Protein AF-A0A938VYQ1-F1 (afdb_monomer_lite)

Sequence (228 aa):
MRRFPLLLVWVMTLGMILAACRPVSTSKNQTCDTLLATPLQAHVGQTTTLEEFIDAVEKTYGIPHATISTNSRDSGGWFASWDQDGLKYGVLSRNGRTVDQIGIEYELNGVTVGQFLDCTHSPPEWYWAAYGSNPPITGIRYAFDLYFPAEGLVATGTGSDHRQQTPPPLTNKSVISRVFIGVRDSLPALYQQRWGNALEDVRTSLRPVPWSGSLEAVRFVEDREMGW

Structure (mmCIF, N/CA/C/O backbone):
data_AF-A0A938VYQ1-F1
#
_entry.id   AF-A0A938VYQ1-F1
#
loop_
_atom_site.group_PDB
_atom_site.id
_atom_site.type_symbol
_atom_site.label_atom_id
_atom_site.label_alt_id
_atom_site.label_comp_id
_atom_site.label_asym_id
_atom_site.label_entity_id
_atom_site.label_seq_id
_atom_site.pdbx_PDB_ins_code
_atom_site.Cartn_x
_atom_site.Cartn_y
_atom_site.Cartn_z
_atom_site.occupancy
_atom_site.B_iso_or_equiv
_atom_site.auth_seq_id
_atom_site.auth_comp_id
_atom_site.auth_asym_id
_atom_site.auth_atom_id
_atom_site.pdbx_PDB_model_num
ATOM 1 N N . MET A 1 1 ? -45.815 39.195 -37.724 1.00 49.97 1 MET A N 1
ATOM 2 C CA . MET A 1 1 ? -44.605 38.418 -38.089 1.00 49.97 1 MET A CA 1
ATOM 3 C C . MET A 1 1 ? -43.454 38.802 -37.160 1.00 49.97 1 MET A C 1
ATOM 5 O O . MET A 1 1 ? -43.370 39.969 -36.814 1.00 49.97 1 MET A O 1
ATOM 9 N N . ARG A 1 2 ? -42.583 37.834 -36.816 1.00 53.00 2 ARG A N 1
ATOM 10 C CA . ARG A 1 2 ? -41.338 37.917 -36.003 1.00 53.00 2 ARG A CA 1
ATOM 11 C C . ARG A 1 2 ? -41.475 37.807 -34.467 1.00 53.00 2 ARG A C 1
ATOM 13 O O . ARG A 1 2 ? -41.341 38.782 -33.744 1.00 53.00 2 ARG A O 1
ATOM 20 N N . ARG A 1 3 ? -41.641 36.569 -33.973 1.00 53.44 3 ARG A N 1
ATOM 21 C CA . ARG A 1 3 ? -41.367 36.133 -32.577 1.00 53.44 3 ARG A CA 1
ATOM 22 C C . ARG A 1 3 ? -40.534 34.834 -32.517 1.00 53.44 3 ARG A C 1
ATOM 24 O O . ARG A 1 3 ? -40.699 34.032 -31.612 1.00 53.44 3 ARG A O 1
ATOM 31 N N . PHE A 1 4 ? -39.661 34.600 -33.497 1.00 55.31 4 PHE A N 1
ATOM 32 C CA . PHE A 1 4 ? -38.897 33.347 -33.605 1.00 55.31 4 PHE A CA 1
ATOM 33 C C . PHE A 1 4 ? -37.397 33.382 -33.228 1.00 55.31 4 PHE A C 1
ATOM 35 O O . PHE A 1 4 ? -36.874 32.303 -32.968 1.00 55.31 4 PHE A O 1
ATOM 42 N N . PRO A 1 5 ? -36.673 34.522 -33.122 1.00 56.62 5 PRO A N 1
ATOM 43 C CA . PRO A 1 5 ? -35.226 34.445 -32.889 1.00 56.62 5 PRO A CA 1
ATOM 44 C C . PRO A 1 5 ? -34.844 34.214 -31.419 1.00 56.62 5 PRO A C 1
ATOM 46 O O . PRO A 1 5 ? -33.784 33.660 -31.153 1.00 56.62 5 PRO A O 1
ATOM 49 N N . LEU A 1 6 ? -35.696 34.592 -30.457 1.00 54.91 6 LEU A N 1
ATOM 50 C CA . LEU A 1 6 ? -35.372 34.444 -29.033 1.00 54.91 6 LEU A CA 1
ATOM 51 C C . LEU A 1 6 ? -35.415 32.981 -28.575 1.00 54.91 6 LEU A C 1
ATOM 53 O O . LEU A 1 6 ? -34.570 32.562 -27.795 1.00 54.91 6 LEU A O 1
ATOM 57 N N . LEU A 1 7 ? -36.356 32.189 -29.093 1.00 57.06 7 LEU A N 1
ATOM 58 C CA . LEU A 1 7 ? -36.524 30.792 -28.685 1.00 57.06 7 LEU A CA 1
ATOM 59 C C . LEU A 1 7 ? -35.318 29.926 -29.086 1.00 57.06 7 LEU A C 1
ATOM 61 O O . LEU A 1 7 ? -34.938 29.023 -28.350 1.00 57.06 7 LEU A O 1
ATOM 65 N N . LEU A 1 8 ? -34.674 30.248 -30.213 1.00 57.69 8 LEU A N 1
ATOM 66 C CA . LEU A 1 8 ? -33.495 29.529 -30.697 1.00 57.69 8 LEU A CA 1
ATOM 67 C C . LEU A 1 8 ? -32.273 29.740 -29.791 1.00 57.69 8 LEU A C 1
ATOM 69 O O . LEU A 1 8 ? -31.523 28.800 -29.540 1.00 57.69 8 LEU A O 1
ATOM 73 N N . VAL A 1 9 ? -32.099 30.961 -29.272 1.00 62.41 9 VAL A N 1
ATOM 74 C CA . VAL A 1 9 ? -30.987 31.299 -28.371 1.00 62.41 9 VAL A CA 1
ATOM 75 C C . VAL A 1 9 ? -31.130 30.549 -27.051 1.00 62.41 9 VAL A C 1
ATOM 77 O O . VAL A 1 9 ? -30.166 29.933 -26.616 1.00 62.41 9 VAL A O 1
ATOM 80 N N . TRP A 1 10 ? -32.334 30.516 -26.469 1.00 60.56 10 TRP A N 1
ATOM 81 C CA . TRP A 1 10 ? -32.598 29.794 -25.217 1.00 60.56 10 TRP A CA 1
ATOM 82 C C . TRP A 1 10 ? -32.405 28.277 -25.340 1.00 60.56 10 TRP A C 1
ATOM 84 O O . TRP A 1 10 ? -31.900 27.650 -24.412 1.00 60.56 10 TRP A O 1
ATOM 94 N N . VAL A 1 11 ? -32.755 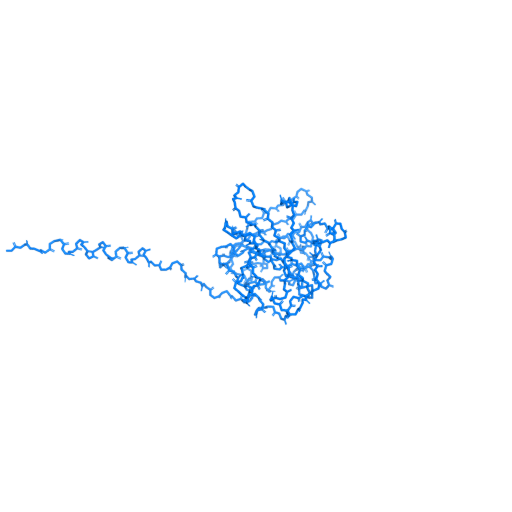27.677 -26.483 1.00 63.50 11 VAL A N 1
ATOM 95 C CA . VAL A 1 11 ? -32.531 26.240 -26.721 1.00 63.50 11 VAL A CA 1
ATOM 96 C C . VAL A 1 11 ? -31.037 25.927 -26.884 1.00 63.50 11 VAL A C 1
ATOM 98 O O . VAL A 1 11 ? -30.575 24.910 -26.367 1.00 63.50 11 VAL A O 1
ATOM 101 N N . MET A 1 12 ? -30.257 26.804 -27.530 1.00 59.16 12 MET A N 1
ATOM 102 C CA . MET A 1 12 ? -28.805 26.615 -27.651 1.00 59.16 12 MET A CA 1
ATOM 103 C C . MET A 1 12 ? -28.073 26.772 -26.314 1.00 59.16 12 MET A C 1
ATOM 105 O O . MET A 1 12 ? -27.212 25.948 -26.009 1.00 59.16 12 MET A O 1
ATOM 109 N N . THR A 1 13 ? -28.422 27.763 -25.484 1.00 60.47 13 THR A N 1
ATOM 110 C CA . THR A 1 13 ? -27.814 27.895 -24.148 1.00 60.47 13 THR A CA 1
ATOM 111 C C . THR A 1 13 ? -28.206 26.746 -23.228 1.00 60.47 13 THR A C 1
ATOM 113 O O . THR A 1 13 ? -27.338 26.226 -22.533 1.00 60.47 13 THR A O 1
ATOM 116 N N . LEU A 1 14 ? -29.459 26.278 -23.255 1.00 56.56 14 LEU A N 1
ATOM 117 C CA . LEU A 1 14 ? -29.875 25.129 -22.443 1.00 56.56 14 LEU A CA 1
ATOM 118 C C . LEU A 1 14 ? -29.175 23.829 -22.885 1.00 56.56 14 LEU A C 1
ATOM 120 O O . LEU A 1 14 ? -28.748 23.046 -22.038 1.00 56.56 14 LEU A O 1
ATOM 124 N N . GLY A 1 15 ? -28.977 23.632 -24.194 1.00 55.69 15 GLY A N 1
ATOM 125 C CA . GLY A 1 15 ? -28.209 22.508 -24.738 1.00 55.69 15 GLY A CA 1
ATOM 126 C C . GLY A 1 15 ? -26.720 22.545 -24.371 1.00 55.69 15 GLY A C 1
ATOM 127 O O . GLY A 1 15 ? -26.144 21.505 -24.058 1.00 55.69 15 GLY A O 1
ATOM 128 N N . MET A 1 16 ? -26.102 23.732 -24.336 1.00 55.47 16 MET A N 1
ATOM 129 C CA . MET A 1 16 ? -24.710 23.893 -23.890 1.00 55.47 16 MET A CA 1
ATOM 130 C C . MET A 1 16 ? -24.545 23.676 -22.380 1.00 55.47 16 MET A C 1
ATOM 132 O O . MET A 1 16 ? -23.564 23.064 -21.964 1.00 55.47 16 MET A O 1
ATOM 136 N N . ILE A 1 17 ? -25.514 24.102 -21.563 1.00 56.62 17 ILE A N 1
ATOM 137 C CA . ILE A 1 17 ? -25.500 23.861 -20.110 1.00 56.62 17 ILE A CA 1
ATOM 138 C C . ILE A 1 17 ? -25.654 22.359 -19.814 1.00 56.62 17 ILE A C 1
ATOM 140 O O . ILE A 1 17 ? -24.919 21.818 -18.993 1.00 56.62 17 ILE A O 1
ATOM 144 N N . LEU A 1 18 ? -26.526 21.650 -20.540 1.00 52.34 18 LEU A N 1
ATOM 145 C CA . LEU A 1 18 ? -26.688 20.195 -20.404 1.00 52.34 18 LEU A CA 1
ATOM 146 C C . LEU A 1 18 ? -25.472 19.399 -20.918 1.00 52.34 18 LEU A C 1
ATOM 148 O O . LEU A 1 18 ? -25.172 18.339 -20.377 1.00 52.34 18 LEU A O 1
ATOM 152 N N . ALA A 1 19 ? -24.735 19.907 -21.914 1.00 53.75 19 ALA A N 1
ATOM 153 C CA . ALA A 1 19 ? -23.487 19.294 -22.381 1.00 53.75 19 ALA A CA 1
ATOM 154 C C . ALA A 1 19 ? -22.298 19.530 -21.426 1.00 53.75 19 ALA A C 1
ATOM 156 O O . ALA A 1 19 ? -21.399 18.690 -21.361 1.00 53.75 19 ALA A O 1
ATOM 157 N N . ALA A 1 20 ? -22.302 20.635 -20.671 1.00 51.66 20 ALA A N 1
ATOM 158 C CA . ALA A 1 20 ? -21.329 20.912 -19.611 1.00 51.66 20 ALA A CA 1
ATOM 159 C C . ALA A 1 20 ? -21.642 20.154 -18.305 1.00 51.66 20 ALA A C 1
ATOM 161 O O . ALA A 1 20 ? -20.735 19.865 -17.531 1.00 51.66 20 ALA A O 1
ATOM 162 N N . CYS A 1 21 ? -22.898 19.750 -18.095 1.00 48.00 21 CYS A N 1
ATOM 163 C CA . CYS A 1 21 ? -23.316 18.809 -17.052 1.00 48.00 21 CYS A CA 1
ATOM 164 C C . CYS A 1 21 ? -23.188 17.341 -17.496 1.00 48.00 21 CYS A C 1
ATOM 166 O O . CYS A 1 21 ? -24.031 16.509 -17.155 1.00 48.00 21 CYS A O 1
ATOM 168 N N . ARG A 1 22 ? -22.137 16.985 -18.247 1.00 45.44 22 ARG A N 1
ATOM 169 C CA . ARG A 1 22 ? -21.762 15.569 -18.337 1.00 45.44 22 ARG A CA 1
ATOM 170 C C . ARG A 1 22 ? -21.327 15.121 -16.940 1.00 45.44 22 ARG A C 1
ATOM 172 O O . ARG A 1 22 ? -20.484 15.797 -16.350 1.00 45.44 22 ARG A O 1
ATOM 179 N N . PRO A 1 23 ? -21.877 14.026 -16.391 1.00 42.09 23 PRO A N 1
ATOM 180 C CA . PRO A 1 23 ? -21.389 13.502 -15.128 1.00 42.09 23 PRO A CA 1
ATOM 181 C C . PRO A 1 23 ? -19.898 13.193 -15.285 1.00 42.09 23 PRO A C 1
ATOM 183 O O . PRO A 1 23 ? -19.501 12.377 -16.119 1.00 42.09 23 PRO A O 1
ATOM 186 N N . VAL A 1 24 ? -19.066 13.880 -14.501 1.00 47.50 24 VAL A N 1
ATOM 187 C CA . VAL A 1 24 ? -17.680 13.484 -14.247 1.00 47.50 24 VAL A CA 1
ATOM 188 C C . VAL A 1 24 ? -17.753 12.234 -13.379 1.00 47.50 24 VAL A C 1
ATOM 190 O O . VAL A 1 24 ? -17.664 12.301 -12.161 1.00 47.50 24 VAL A O 1
ATOM 193 N N . SER A 1 25 ? -18.039 11.100 -14.004 1.00 40.50 25 SER A N 1
ATOM 194 C CA . SER A 1 25 ? -17.949 9.789 -13.371 1.00 40.50 25 SER A CA 1
ATOM 195 C C . SER A 1 25 ? -18.090 8.696 -14.421 1.00 40.50 25 SER A C 1
ATOM 197 O O . SER A 1 25 ? -18.964 7.835 -14.360 1.00 40.50 25 SER A O 1
ATOM 199 N N . THR A 1 26 ? -17.154 8.644 -15.366 1.00 39.22 26 THR A N 1
ATOM 200 C CA . THR A 1 26 ? -16.689 7.317 -15.773 1.00 39.22 26 THR A CA 1
ATOM 201 C C . THR A 1 26 ? -15.886 6.766 -14.602 1.00 39.22 26 THR A C 1
ATOM 203 O O . THR A 1 26 ? -14.659 6.826 -14.615 1.00 39.22 26 THR A O 1
ATOM 206 N N . SER A 1 27 ? -16.571 6.260 -13.569 1.00 46.31 27 SER A N 1
ATOM 207 C CA . SER A 1 27 ? -15.969 5.256 -12.700 1.00 46.31 27 SER A CA 1
ATOM 208 C C . SER A 1 27 ? -15.717 4.062 -13.613 1.00 46.31 27 SER A C 1
ATOM 210 O O . SER A 1 27 ? -16.596 3.225 -13.827 1.00 46.31 27 SER A O 1
ATOM 212 N N . LYS A 1 28 ? -14.562 4.044 -14.286 1.00 54.69 28 LYS A N 1
ATOM 213 C CA . LYS A 1 28 ? -14.092 2.822 -14.927 1.00 54.69 28 LYS A CA 1
ATOM 214 C C . LYS A 1 28 ? -14.136 1.772 -13.822 1.00 54.69 28 LYS A C 1
ATOM 216 O O . LYS A 1 28 ? -13.585 2.019 -12.754 1.00 54.69 28 LYS A O 1
ATOM 221 N N . ASN A 1 29 ? -14.861 0.676 -14.037 1.00 60.25 29 ASN A N 1
ATOM 222 C CA . ASN A 1 29 ? -14.838 -0.452 -13.112 1.00 60.25 29 ASN A CA 1
ATOM 223 C C . ASN A 1 29 ? -13.381 -0.912 -13.021 1.00 60.25 29 ASN A C 1
ATOM 225 O O . ASN A 1 29 ? -12.888 -1.577 -13.930 1.00 60.25 29 ASN A O 1
ATOM 229 N N . GLN A 1 30 ? -12.681 -0.471 -11.979 1.00 74.88 30 GLN A N 1
ATOM 230 C CA . GLN A 1 30 ? -11.308 -0.864 -11.721 1.00 74.88 30 GLN A CA 1
ATOM 231 C C . GLN A 1 30 ? -11.327 -2.353 -11.407 1.00 74.88 30 GLN A C 1
ATOM 233 O O . GLN A 1 30 ? -12.104 -2.814 -10.570 1.00 74.88 30 GLN A O 1
ATOM 238 N N . THR A 1 31 ? -10.522 -3.114 -12.136 1.00 86.81 31 THR A N 1
ATOM 239 C CA . THR A 1 31 ? -10.387 -4.548 -11.885 1.00 86.81 31 THR A CA 1
ATOM 240 C C . THR A 1 31 ? -9.496 -4.768 -10.668 1.00 86.81 31 THR A C 1
ATOM 242 O O . THR A 1 31 ? -8.673 -3.909 -10.345 1.00 86.81 31 THR A O 1
ATOM 245 N N . CYS A 1 32 ? -9.606 -5.925 -10.018 1.00 90.56 32 CYS A N 1
ATOM 246 C CA . CYS A 1 32 ? -8.695 -6.273 -8.927 1.00 90.56 32 CYS A CA 1
ATOM 247 C C . CYS A 1 32 ? -7.228 -6.275 -9.375 1.00 90.56 32 CYS A C 1
ATOM 249 O O . CYS A 1 32 ? -6.367 -5.828 -8.623 1.00 90.56 32 CYS A O 1
ATOM 251 N N . ASP A 1 33 ? -6.955 -6.644 -10.630 1.00 90.31 33 ASP A N 1
ATOM 252 C CA . ASP A 1 33 ? -5.613 -6.558 -11.213 1.00 90.31 33 ASP A CA 1
ATOM 253 C C . ASP A 1 33 ? -5.086 -5.124 -11.250 1.00 90.31 33 ASP A C 1
ATOM 255 O O . ASP A 1 33 ? -3.922 -4.882 -10.936 1.00 90.31 33 ASP A O 1
ATOM 259 N N . THR A 1 34 ? -5.950 -4.162 -11.577 1.00 88.69 34 THR A N 1
ATOM 260 C CA . THR A 1 34 ? -5.624 -2.733 -11.559 1.00 88.69 34 THR A CA 1
ATOM 261 C C . THR A 1 34 ? -5.415 -2.240 -10.126 1.00 88.69 34 THR A C 1
ATOM 263 O O . THR A 1 34 ? -4.424 -1.565 -9.845 1.00 88.69 34 THR A O 1
ATOM 266 N N . LEU A 1 35 ? -6.319 -2.597 -9.210 1.00 89.88 35 LEU A N 1
ATOM 267 C CA . LEU A 1 35 ? -6.280 -2.148 -7.817 1.00 89.88 35 LEU A CA 1
ATOM 268 C C . LEU A 1 35 ? -5.063 -2.675 -7.061 1.00 89.88 35 LEU A C 1
ATOM 270 O O . LEU A 1 35 ? -4.510 -1.951 -6.240 1.00 89.88 35 LEU A O 1
ATOM 274 N N . LEU A 1 36 ? -4.635 -3.900 -7.346 1.00 92.75 36 LEU A N 1
ATOM 275 C CA . LEU A 1 36 ? -3.554 -4.572 -6.628 1.00 92.75 36 LEU A CA 1
ATOM 276 C C . LEU A 1 36 ? -2.252 -4.657 -7.429 1.00 92.75 36 LEU A C 1
ATOM 278 O O . LEU A 1 36 ? -1.309 -5.296 -6.968 1.00 92.75 36 LEU A O 1
ATOM 282 N N . ALA A 1 37 ? -2.198 -4.069 -8.631 1.00 92.62 37 ALA A N 1
ATOM 283 C CA . ALA A 1 37 ? -1.115 -4.268 -9.598 1.00 92.62 37 ALA A CA 1
ATOM 284 C C . ALA A 1 37 ? -0.710 -5.751 -9.730 1.00 92.62 37 ALA A C 1
ATOM 286 O O . ALA A 1 37 ? 0.479 -6.062 -9.836 1.00 92.62 37 ALA A O 1
ATOM 287 N N . THR A 1 38 ? -1.689 -6.670 -9.693 1.00 92.31 38 THR A N 1
ATOM 288 C CA . THR A 1 38 ? -1.478 -8.129 -9.619 1.00 92.31 38 THR A CA 1
ATOM 289 C C . THR A 1 38 ? -0.421 -8.634 -10.606 1.00 92.31 38 THR A C 1
ATOM 291 O O . THR A 1 38 ? 0.465 -9.377 -10.174 1.00 92.31 38 THR A O 1
ATOM 294 N N . PRO A 1 39 ? -0.415 -8.210 -11.890 1.00 92.31 39 PRO A N 1
ATOM 295 C CA . PRO A 1 39 ? 0.566 -8.707 -12.854 1.00 92.31 39 PRO A CA 1
ATOM 296 C C . PRO A 1 39 ? 2.018 -8.337 -12.520 1.00 92.31 39 PRO A C 1
ATOM 298 O O . PRO A 1 39 ? 2.935 -9.057 -12.905 1.00 92.31 39 PRO A O 1
ATOM 301 N N . LEU A 1 40 ? 2.240 -7.234 -11.797 1.00 93.81 40 LEU A N 1
ATOM 302 C CA . LEU A 1 40 ? 3.576 -6.748 -11.452 1.00 93.81 40 LEU A CA 1
ATOM 303 C C . LEU A 1 40 ? 4.060 -7.220 -10.078 1.00 93.81 40 LEU A C 1
ATOM 305 O O . LEU A 1 40 ? 5.256 -7.128 -9.801 1.00 93.81 40 LEU A O 1
ATOM 309 N N . GLN A 1 41 ? 3.182 -7.760 -9.225 1.00 93.69 41 GLN A N 1
ATOM 310 C CA . GLN A 1 41 ? 3.566 -8.213 -7.882 1.00 93.69 41 GLN A CA 1
ATOM 311 C C . GLN A 1 41 ? 4.689 -9.256 -7.905 1.00 93.69 41 GLN A C 1
ATOM 313 O O . GLN A 1 41 ? 5.540 -9.262 -7.021 1.00 93.69 41 GLN A O 1
ATOM 318 N N . ALA A 1 42 ? 4.728 -10.111 -8.933 1.00 92.44 42 ALA A N 1
ATOM 319 C CA . ALA A 1 42 ? 5.753 -11.144 -9.081 1.00 92.44 42 ALA A CA 1
ATOM 320 C C . ALA A 1 42 ? 7.179 -10.583 -9.239 1.00 92.44 42 ALA A C 1
ATOM 322 O O . ALA A 1 42 ? 8.141 -11.315 -9.019 1.00 92.44 42 ALA A O 1
ATOM 323 N N . HIS A 1 43 ? 7.328 -9.305 -9.600 1.00 94.94 43 HIS A N 1
ATOM 324 C CA . HIS A 1 43 ? 8.630 -8.648 -9.700 1.00 94.94 43 HIS A CA 1
ATOM 325 C C . HIS A 1 43 ? 9.157 -8.159 -8.347 1.00 94.94 43 HIS A C 1
ATOM 327 O O . HIS A 1 43 ? 10.357 -7.918 -8.220 1.00 94.94 43 HIS A O 1
ATOM 333 N N . VAL A 1 44 ? 8.304 -8.012 -7.329 1.00 94.50 44 VAL A N 1
ATOM 334 C CA . VAL A 1 44 ? 8.739 -7.541 -6.009 1.00 94.50 44 VAL A CA 1
ATOM 335 C C . VAL A 1 44 ? 9.674 -8.571 -5.371 1.00 94.50 44 VAL A C 1
ATOM 337 O O . VAL A 1 44 ? 9.390 -9.766 -5.331 1.00 94.50 44 VAL A O 1
ATOM 340 N N . GLY A 1 45 ? 10.832 -8.103 -4.903 1.00 92.12 45 GLY A N 1
ATOM 341 C CA . GLY A 1 45 ? 11.918 -8.933 -4.385 1.00 92.12 45 GLY A CA 1
ATOM 342 C C . GLY A 1 45 ? 12.770 -9.624 -5.457 1.00 92.12 45 GLY A C 1
ATOM 343 O O . GLY A 1 45 ? 13.760 -10.264 -5.105 1.00 92.12 45 GLY A O 1
ATOM 344 N N . GLN A 1 46 ? 12.436 -9.497 -6.745 1.00 94.12 46 GLN A N 1
ATOM 345 C CA . GLN A 1 46 ? 13.224 -10.080 -7.831 1.00 94.12 46 GLN A CA 1
ATOM 346 C C . GLN A 1 46 ? 14.339 -9.143 -8.285 1.00 94.12 46 GLN A C 1
ATOM 348 O O . GLN A 1 46 ? 14.205 -7.917 -8.252 1.00 94.12 46 GLN A O 1
ATOM 353 N N . THR A 1 47 ? 15.438 -9.744 -8.742 1.00 95.31 47 THR A N 1
ATOM 354 C CA . THR A 1 47 ? 16.520 -9.012 -9.402 1.00 95.31 47 THR A CA 1
ATOM 355 C C . THR A 1 47 ? 16.066 -8.593 -10.797 1.00 95.31 47 THR A C 1
ATOM 357 O O . THR A 1 47 ? 15.704 -9.448 -11.600 1.00 95.31 47 THR A O 1
ATOM 360 N N . THR A 1 48 ? 16.095 -7.295 -11.084 1.00 94.38 48 THR A N 1
ATOM 361 C CA . THR A 1 48 ? 15.719 -6.718 -12.379 1.00 94.38 48 THR A CA 1
ATOM 362 C C . THR A 1 48 ? 16.404 -5.369 -12.558 1.00 94.38 48 THR A C 1
ATOM 364 O O . THR A 1 48 ? 16.631 -4.635 -11.592 1.00 94.38 48 THR A O 1
ATOM 367 N N . THR A 1 49 ? 16.718 -5.028 -13.799 1.00 94.19 49 THR A N 1
ATOM 368 C CA . THR A 1 49 ? 17.123 -3.670 -14.175 1.00 94.19 49 THR A CA 1
ATOM 369 C C . THR A 1 49 ? 15.903 -2.759 -14.323 1.00 94.19 49 THR A C 1
ATOM 371 O O . THR A 1 49 ? 14.761 -3.232 -14.362 1.00 94.19 49 THR A O 1
ATOM 374 N N . LEU A 1 50 ? 16.145 -1.445 -14.387 1.00 95.12 50 LEU A N 1
ATOM 375 C CA . LEU A 1 50 ? 15.099 -0.454 -14.633 1.00 95.12 50 LEU A CA 1
ATOM 376 C C . LEU A 1 50 ? 14.436 -0.696 -15.996 1.00 95.12 50 LEU A C 1
ATOM 378 O O . LEU A 1 50 ? 13.214 -0.742 -16.080 1.00 95.12 50 LEU A O 1
ATOM 382 N N . GLU A 1 51 ? 15.237 -0.895 -17.039 1.00 95.38 51 GLU A N 1
ATOM 383 C CA . GLU A 1 51 ? 14.776 -1.110 -18.409 1.00 95.38 51 GLU A CA 1
ATOM 384 C C . GLU A 1 51 ? 13.925 -2.380 -18.531 1.00 95.38 51 GLU A C 1
ATOM 386 O O . GLU A 1 51 ? 12.822 -2.320 -19.066 1.00 95.38 51 GLU A O 1
ATOM 391 N N . GLU A 1 52 ? 14.361 -3.504 -17.951 1.00 95.50 52 GLU A N 1
ATOM 392 C CA . GLU A 1 52 ? 13.568 -4.745 -17.937 1.00 95.50 52 GLU A CA 1
ATOM 393 C C . GLU A 1 52 ? 12.226 -4.570 -17.212 1.00 95.50 52 GLU A C 1
ATOM 395 O O . GLU A 1 52 ? 11.209 -5.134 -17.624 1.00 95.50 52 GLU A O 1
ATOM 400 N N . PHE A 1 53 ? 12.201 -3.784 -16.130 1.00 96.31 53 PHE A N 1
ATOM 401 C CA . PHE A 1 53 ? 10.958 -3.507 -15.418 1.00 96.31 53 PHE A CA 1
ATOM 402 C C . PHE A 1 53 ? 10.033 -2.602 -16.238 1.00 96.31 53 PHE A C 1
ATOM 404 O O . PHE A 1 53 ? 8.826 -2.833 -16.277 1.00 96.31 53 PHE A O 1
ATOM 411 N N . ILE A 1 54 ? 10.579 -1.597 -16.924 1.00 96.88 54 ILE A N 1
ATOM 412 C CA . ILE A 1 54 ? 9.810 -0.735 -17.826 1.00 96.88 54 ILE A CA 1
ATOM 413 C C . ILE A 1 54 ? 9.184 -1.552 -18.960 1.00 96.88 54 ILE A C 1
ATOM 415 O O . ILE A 1 54 ? 7.992 -1.395 -19.222 1.00 96.88 54 ILE A O 1
ATOM 419 N N . ASP A 1 55 ? 9.930 -2.479 -19.562 1.00 96.62 55 ASP A N 1
ATOM 420 C CA . ASP A 1 55 ? 9.400 -3.381 -20.589 1.00 96.62 55 ASP A CA 1
ATOM 421 C C . ASP A 1 55 ? 8.243 -4.241 -20.043 1.00 96.62 55 ASP A C 1
ATOM 423 O O . ASP A 1 55 ? 7.244 -4.478 -20.731 1.00 96.62 55 ASP A O 1
ATOM 427 N N . ALA A 1 56 ? 8.333 -4.683 -18.782 1.00 96.00 56 ALA A N 1
ATOM 428 C CA . ALA A 1 56 ? 7.250 -5.404 -18.116 1.00 96.00 56 ALA A CA 1
ATOM 429 C C . ALA A 1 56 ? 6.005 -4.523 -17.899 1.00 96.00 56 ALA A C 1
ATOM 431 O O . ALA A 1 56 ? 4.882 -4.994 -18.106 1.00 96.00 56 ALA A O 1
ATOM 432 N N . VAL A 1 57 ? 6.181 -3.249 -17.531 1.00 96.50 57 VAL A N 1
ATOM 433 C CA . VAL A 1 57 ? 5.091 -2.266 -17.395 1.00 96.50 57 VAL A CA 1
ATOM 434 C C . VAL A 1 57 ? 4.422 -2.009 -18.748 1.00 96.50 57 VAL A C 1
ATOM 436 O O . VAL A 1 57 ? 3.197 -2.109 -18.844 1.00 96.50 57 VAL A O 1
ATOM 439 N N . GLU A 1 58 ? 5.204 -1.744 -19.798 1.00 95.69 58 GLU A N 1
ATOM 440 C CA . GLU A 1 58 ? 4.706 -1.525 -21.163 1.00 95.69 58 GLU A CA 1
ATOM 441 C C . GLU A 1 58 ? 3.908 -2.734 -21.656 1.00 95.69 58 GLU A C 1
ATOM 443 O O . GLU A 1 58 ? 2.779 -2.589 -22.126 1.00 95.69 58 GLU A O 1
ATOM 448 N N . LYS A 1 59 ? 4.431 -3.948 -21.465 1.00 94.94 59 LYS A N 1
ATOM 449 C CA . LYS A 1 59 ? 3.728 -5.181 -21.833 1.00 94.94 59 LYS A CA 1
ATOM 450 C C . LYS A 1 59 ? 2.434 -5.387 -21.040 1.00 94.94 59 LYS A C 1
ATOM 452 O O . LYS A 1 59 ? 1.459 -5.889 -21.595 1.00 94.94 59 LYS A O 1
ATOM 457 N N . THR A 1 60 ? 2.434 -5.045 -19.753 1.00 93.75 60 THR A N 1
ATOM 458 C CA . THR A 1 60 ? 1.290 -5.266 -18.854 1.00 93.75 60 THR A CA 1
ATOM 459 C C . THR A 1 60 ? 0.145 -4.305 -19.149 1.00 93.75 60 THR A C 1
ATOM 461 O O . THR A 1 60 ? -1.009 -4.725 -19.200 1.00 93.75 60 THR A O 1
ATOM 464 N N . TYR A 1 61 ? 0.452 -3.022 -19.347 1.00 91.69 61 TYR A N 1
ATOM 465 C CA . TYR A 1 61 ? -0.564 -1.974 -19.467 1.00 91.69 61 TYR A CA 1
ATOM 466 C C . TYR A 1 61 ? -0.743 -1.439 -20.890 1.00 91.69 61 TYR A C 1
ATOM 468 O O . TYR A 1 61 ? -1.674 -0.677 -21.141 1.00 91.69 61 TYR A O 1
ATOM 476 N N . GLY A 1 62 ? 0.113 -1.834 -21.836 1.00 92.75 62 GLY A N 1
ATOM 477 C CA . GLY A 1 62 ? 0.079 -1.340 -23.212 1.00 92.75 62 GLY A CA 1
ATOM 478 C C . GLY A 1 62 ? 0.414 0.149 -23.327 1.00 92.75 62 GLY A C 1
ATOM 479 O O . GLY A 1 62 ? -0.053 0.806 -24.258 1.00 92.75 62 GLY A O 1
ATOM 480 N N . ILE A 1 63 ? 1.174 0.693 -22.369 1.00 93.00 63 ILE A N 1
ATOM 481 C CA . ILE A 1 63 ? 1.577 2.103 -22.350 1.00 93.00 63 ILE A CA 1
ATOM 482 C C . ILE A 1 63 ? 2.982 2.273 -22.939 1.00 93.00 63 ILE A C 1
ATOM 484 O O . ILE A 1 63 ? 3.845 1.443 -22.666 1.00 93.00 63 ILE A O 1
ATOM 488 N N . PRO A 1 64 ? 3.256 3.339 -23.714 1.00 93.88 64 PRO A N 1
ATOM 489 C CA . PRO A 1 64 ? 4.586 3.550 -24.278 1.00 93.88 64 PRO A CA 1
ATOM 490 C C . PRO A 1 64 ? 5.623 3.854 -23.196 1.00 93.88 64 PRO A C 1
ATOM 492 O O . PRO A 1 64 ? 5.345 4.677 -22.319 1.00 93.88 64 PRO A O 1
ATOM 495 N N . HIS A 1 65 ? 6.849 3.342 -23.347 1.00 93.50 65 HIS A N 1
ATOM 496 C CA . HIS A 1 65 ? 8.005 3.698 -22.509 1.00 93.50 65 HIS A CA 1
ATOM 497 C C . HIS A 1 65 ? 8.091 5.207 -22.207 1.00 93.50 65 HIS A C 1
ATOM 499 O O . HIS A 1 65 ? 8.254 5.605 -21.060 1.00 93.50 65 HIS A O 1
ATOM 505 N N . ALA A 1 66 ? 7.894 6.071 -23.211 1.00 92.56 66 ALA A N 1
ATOM 506 C CA . ALA A 1 66 ? 7.987 7.531 -23.067 1.00 92.56 66 ALA A CA 1
ATOM 507 C C . ALA A 1 66 ? 6.998 8.158 -22.058 1.00 92.56 66 ALA A C 1
ATOM 509 O O . ALA A 1 66 ? 7.159 9.319 -21.689 1.00 92.56 66 ALA A O 1
ATOM 510 N N . THR A 1 67 ? 5.965 7.424 -21.636 1.00 94.56 67 THR A N 1
ATOM 511 C CA . THR A 1 67 ? 5.000 7.864 -20.613 1.00 94.56 67 THR A CA 1
ATOM 512 C C . THR A 1 67 ? 5.398 7.468 -19.192 1.00 94.56 67 THR A C 1
ATOM 514 O O . THR A 1 67 ? 4.795 7.942 -18.230 1.00 94.56 67 THR A O 1
ATOM 517 N N . ILE A 1 68 ? 6.434 6.641 -19.045 1.00 96.94 68 ILE A N 1
ATOM 518 C CA . ILE A 1 68 ? 6.959 6.201 -17.758 1.00 96.94 68 ILE A CA 1
ATOM 519 C C . ILE A 1 68 ? 8.057 7.177 -17.339 1.00 96.94 68 ILE A C 1
ATOM 521 O O . ILE A 1 68 ? 9.078 7.337 -18.004 1.00 96.94 68 ILE A O 1
ATOM 525 N N . SER A 1 69 ? 7.832 7.862 -16.222 1.00 97.06 69 SER A N 1
ATOM 526 C CA . SER A 1 69 ? 8.801 8.796 -15.655 1.00 97.06 69 SER A CA 1
ATOM 527 C C . SER A 1 69 ? 9.811 8.039 -14.808 1.00 97.06 69 SER A C 1
ATOM 529 O O . SER A 1 69 ? 9.423 7.284 -13.921 1.00 97.06 69 SER A O 1
ATOM 531 N N . THR A 1 70 ? 11.100 8.272 -15.039 1.00 96.12 70 THR A N 1
ATOM 532 C CA . THR A 1 70 ? 12.190 7.576 -14.344 1.00 96.12 70 THR A CA 1
ATOM 533 C C . THR A 1 70 ? 13.115 8.556 -13.641 1.00 96.12 70 THR A C 1
ATOM 535 O O . THR A 1 70 ? 13.479 9.581 -14.213 1.00 96.12 70 THR A O 1
ATOM 538 N N . ASN A 1 71 ? 13.563 8.211 -12.437 1.00 93.62 71 ASN A N 1
ATOM 539 C CA . ASN A 1 71 ? 14.576 8.954 -11.696 1.00 93.62 71 ASN A CA 1
ATOM 540 C C . ASN A 1 71 ? 15.618 7.987 -11.128 1.00 93.62 71 ASN A C 1
ATOM 542 O O . ASN A 1 71 ? 15.287 7.109 -10.329 1.00 93.62 71 ASN A O 1
ATOM 546 N N . SER A 1 72 ? 16.885 8.171 -11.494 1.00 89.81 72 SER A N 1
ATOM 547 C CA . SER A 1 72 ? 18.015 7.522 -10.827 1.00 89.81 72 SER A CA 1
ATOM 548 C C . SER A 1 72 ? 18.378 8.278 -9.549 1.00 89.81 72 SER A C 1
ATOM 550 O O . SER A 1 72 ? 18.343 9.508 -9.516 1.00 89.81 72 SER A O 1
ATOM 552 N N . ARG A 1 73 ? 18.749 7.554 -8.497 1.00 84.62 73 ARG A N 1
ATOM 553 C CA . ARG A 1 73 ? 19.250 8.112 -7.237 1.00 84.62 73 ARG A CA 1
ATOM 554 C C . ARG A 1 73 ? 20.764 7.967 -7.180 1.00 84.62 73 ARG A C 1
ATOM 556 O O . ARG A 1 73 ? 21.300 6.954 -7.621 1.00 84.62 73 ARG A O 1
ATOM 563 N N . ASP A 1 74 ? 21.436 8.917 -6.537 1.00 77.69 74 ASP A N 1
ATOM 564 C CA . ASP A 1 74 ? 22.901 8.919 -6.382 1.00 77.69 74 ASP A CA 1
ATOM 565 C C . ASP A 1 74 ? 23.444 7.653 -5.693 1.00 77.69 74 ASP A C 1
ATOM 567 O O . ASP A 1 74 ? 24.589 7.262 -5.897 1.00 77.69 74 ASP A O 1
ATOM 571 N N . SER A 1 75 ? 22.606 6.963 -4.912 1.00 81.12 75 SER A N 1
ATOM 572 C CA . SER A 1 75 ? 22.921 5.680 -4.274 1.00 81.12 75 SER A CA 1
ATOM 573 C C . SER A 1 75 ? 22.922 4.476 -5.229 1.00 81.12 75 SER A C 1
ATOM 575 O O . SER A 1 75 ? 23.033 3.342 -4.767 1.00 81.12 75 SER A O 1
ATOM 577 N N . GLY A 1 76 ? 22.731 4.690 -6.534 1.00 86.12 76 GLY A N 1
ATOM 578 C CA . GLY A 1 76 ? 22.556 3.634 -7.535 1.00 86.12 76 GLY A CA 1
ATOM 579 C C . GLY A 1 76 ? 21.142 3.047 -7.587 1.00 86.12 76 GLY A C 1
ATOM 580 O O . GLY A 1 76 ? 20.889 2.149 -8.379 1.00 86.12 76 GLY A O 1
ATOM 581 N N . GLY A 1 77 ? 20.216 3.547 -6.763 1.00 94.56 77 GLY A N 1
ATOM 582 C CA . GLY A 1 77 ? 18.802 3.181 -6.818 1.00 94.56 77 GLY A CA 1
ATOM 583 C C . GLY A 1 77 ? 18.069 3.830 -7.992 1.00 94.56 77 GLY A C 1
ATOM 584 O O . GLY A 1 77 ? 18.550 4.788 -8.593 1.00 94.56 77 GLY A O 1
ATOM 585 N N . TRP A 1 78 ? 16.864 3.357 -8.280 1.00 95.94 78 TRP A N 1
ATOM 586 C CA . TRP A 1 78 ? 15.985 3.934 -9.289 1.00 95.94 78 TRP A CA 1
ATOM 587 C C . TRP A 1 78 ? 14.531 3.944 -8.825 1.00 95.94 78 TRP A C 1
ATOM 589 O O . TRP A 1 78 ? 14.099 3.142 -7.997 1.00 95.94 78 TRP A O 1
ATOM 599 N N . PHE A 1 79 ? 13.775 4.893 -9.357 1.00 96.50 79 PHE A N 1
ATOM 600 C CA . PHE A 1 79 ? 12.337 5.010 -9.188 1.00 96.50 79 PHE A CA 1
ATOM 601 C C . PHE A 1 79 ? 11.702 5.190 -10.561 1.00 96.50 79 PHE A C 1
ATOM 603 O O . PHE A 1 79 ? 12.196 5.995 -11.351 1.00 96.50 79 PHE A O 1
ATOM 610 N N . ALA A 1 80 ? 10.611 4.479 -10.825 1.00 97.00 80 ALA A N 1
ATOM 611 C CA . ALA A 1 80 ? 9.792 4.703 -12.009 1.00 97.00 80 ALA A CA 1
ATOM 612 C C . ALA A 1 80 ? 8.330 4.902 -11.611 1.00 97.00 80 ALA A C 1
ATOM 614 O O . ALA A 1 80 ? 7.863 4.297 -10.647 1.00 97.00 80 ALA A O 1
ATOM 615 N N . SER A 1 81 ? 7.611 5.749 -12.339 1.00 97.44 81 SER A N 1
ATOM 616 C CA . SER A 1 81 ? 6.196 6.033 -12.097 1.00 97.44 81 SER A CA 1
ATOM 617 C C . SER A 1 81 ? 5.433 6.244 -13.391 1.00 97.44 81 SER A C 1
ATOM 619 O O . SER A 1 81 ? 5.974 6.794 -14.351 1.00 97.44 81 SER A O 1
ATOM 621 N N . TRP A 1 82 ? 4.168 5.848 -13.395 1.00 96.25 82 TRP A N 1
ATOM 622 C CA . TRP A 1 82 ? 3.276 5.968 -14.543 1.00 96.25 82 TRP A CA 1
ATOM 623 C C . TRP A 1 82 ? 1.830 6.129 -14.083 1.00 96.25 82 TRP A C 1
ATOM 625 O O . TRP A 1 82 ? 1.483 5.775 -12.956 1.00 96.25 82 TRP A O 1
ATOM 635 N N . ASP A 1 83 ? 0.986 6.630 -14.979 1.00 93.06 83 ASP A N 1
ATOM 636 C CA . ASP A 1 83 ? -0.452 6.724 -14.763 1.00 93.06 83 ASP A CA 1
ATOM 637 C C . ASP A 1 83 ? -1.163 5.650 -15.589 1.00 93.06 83 ASP A C 1
ATOM 639 O O . ASP A 1 83 ? -0.912 5.509 -16.786 1.00 93.06 83 ASP A O 1
ATOM 643 N N . GLN A 1 84 ? -2.081 4.911 -14.972 1.00 88.62 84 GLN A N 1
ATOM 644 C CA . GLN A 1 84 ? -2.926 3.941 -15.666 1.00 88.62 84 GLN A CA 1
ATOM 645 C C . GLN A 1 84 ? -4.346 4.006 -15.106 1.00 88.62 84 GLN A C 1
ATOM 647 O O . GLN A 1 84 ? -4.557 3.948 -13.900 1.00 88.62 84 GLN A O 1
ATOM 652 N N . ASP A 1 85 ? -5.335 4.163 -15.990 1.00 85.12 85 ASP A N 1
ATOM 653 C CA . ASP A 1 85 ? -6.761 4.237 -15.629 1.00 85.12 85 ASP A CA 1
ATOM 654 C C . ASP A 1 85 ? -7.102 5.251 -14.517 1.00 85.12 85 ASP A C 1
ATOM 656 O O . ASP A 1 85 ? -8.040 5.065 -13.743 1.00 85.12 85 ASP A O 1
ATOM 660 N N . GLY A 1 86 ? -6.365 6.367 -14.474 1.00 84.69 86 GLY A N 1
ATOM 661 C CA . GLY A 1 86 ? -6.547 7.423 -13.475 1.00 84.69 86 GLY A CA 1
ATOM 662 C C . GLY A 1 86 ? -5.963 7.092 -12.099 1.00 84.69 86 GLY A C 1
ATOM 663 O O . GLY A 1 86 ? -6.287 7.775 -11.130 1.00 84.69 86 GLY A O 1
ATOM 664 N N . LEU A 1 87 ? -5.139 6.050 -12.006 1.00 90.06 87 LEU A N 1
ATOM 665 C CA . LEU A 1 87 ? -4.354 5.702 -10.829 1.00 90.06 87 LEU A CA 1
ATOM 666 C C . LEU A 1 87 ? -2.885 6.010 -11.085 1.00 90.06 87 LEU A C 1
ATOM 668 O O . LEU A 1 87 ? -2.399 5.796 -12.198 1.00 90.06 87 LEU A O 1
ATOM 672 N N . LYS A 1 88 ? -2.185 6.465 -10.045 1.00 94.31 88 LYS A N 1
ATOM 673 C CA . LYS A 1 88 ? -0.741 6.693 -10.118 1.00 94.31 88 LYS A CA 1
ATOM 674 C C . LYS A 1 88 ? -0.015 5.497 -9.549 1.00 94.31 88 LYS A C 1
ATOM 676 O O . LYS A 1 88 ? -0.258 5.108 -8.409 1.00 94.31 88 LYS A O 1
ATOM 681 N N . TYR A 1 89 ? 0.899 4.944 -10.320 1.00 96.38 89 TYR A N 1
ATOM 682 C CA . TYR A 1 89 ? 1.737 3.837 -9.904 1.00 96.38 89 TYR A CA 1
ATOM 683 C C . TYR A 1 89 ? 3.172 4.311 -9.737 1.00 96.38 89 TYR A C 1
ATOM 685 O O . TYR A 1 89 ? 3.645 5.208 -10.437 1.00 96.38 89 TYR A O 1
ATOM 693 N N . GLY A 1 90 ? 3.883 3.672 -8.820 1.00 96.69 90 GLY A N 1
ATOM 694 C CA . GLY A 1 90 ? 5.305 3.872 -8.623 1.00 96.69 90 GLY A CA 1
ATOM 695 C C . GLY A 1 90 ? 5.990 2.573 -8.244 1.00 96.69 90 GLY A C 1
ATOM 696 O O . GLY A 1 90 ? 5.420 1.740 -7.548 1.00 96.69 90 GLY A O 1
ATOM 697 N N . VAL A 1 91 ? 7.234 2.417 -8.660 1.00 96.88 91 VAL A N 1
ATOM 698 C CA . VAL A 1 91 ? 8.113 1.315 -8.275 1.00 96.88 91 VAL A CA 1
ATOM 699 C C . VAL A 1 91 ? 9.426 1.894 -7.769 1.00 96.88 91 VAL A C 1
ATOM 701 O O . VAL A 1 91 ? 9.926 2.886 -8.303 1.00 96.88 91 VAL A O 1
ATOM 704 N N . LEU A 1 92 ? 9.989 1.297 -6.722 1.00 95.31 92 LEU A N 1
ATOM 705 C CA . LEU A 1 92 ? 11.265 1.721 -6.155 1.00 95.31 92 LEU A CA 1
ATOM 706 C C . LEU A 1 92 ? 12.232 0.542 -6.066 1.00 95.31 92 LEU A C 1
ATOM 708 O O . LEU A 1 92 ? 11.894 -0.509 -5.523 1.00 95.31 92 LEU A O 1
ATOM 712 N N . SER A 1 93 ? 13.461 0.791 -6.509 1.00 95.31 93 SER A N 1
ATOM 713 C CA . SER A 1 93 ? 14.652 0.024 -6.168 1.00 95.31 93 SER A CA 1
ATOM 714 C C . SER A 1 93 ? 15.648 0.932 -5.450 1.00 95.31 93 SER A C 1
ATOM 716 O O . SER A 1 93 ? 16.129 1.923 -5.994 1.00 95.31 93 SER A O 1
ATOM 718 N N . ARG A 1 94 ? 15.987 0.622 -4.205 1.00 91.69 94 ARG A N 1
ATOM 719 C CA . ARG A 1 94 ? 16.908 1.393 -3.362 1.00 91.69 94 ARG A CA 1
ATOM 720 C C . ARG A 1 94 ? 18.364 1.135 -3.740 1.00 91.69 94 ARG A C 1
ATOM 722 O O . ARG A 1 94 ? 19.179 2.049 -3.634 1.00 91.69 94 ARG A O 1
ATOM 729 N N . ASN A 1 95 ? 18.674 -0.088 -4.173 1.00 90.88 95 ASN A N 1
ATOM 730 C CA . ASN A 1 95 ? 20.025 -0.555 -4.508 1.00 90.88 95 ASN A CA 1
ATOM 731 C C . ASN A 1 95 ? 20.277 -0.703 -6.022 1.00 90.88 95 ASN A C 1
ATOM 733 O O . ASN A 1 95 ? 21.378 -1.086 -6.417 1.00 90.88 95 ASN A O 1
ATOM 737 N N . GLY A 1 96 ? 19.255 -0.463 -6.847 1.00 91.06 96 GLY A N 1
ATOM 738 C CA . GLY A 1 96 ? 19.317 -0.552 -8.305 1.00 91.06 96 GLY A CA 1
ATOM 739 C C . GLY A 1 96 ? 19.229 -1.963 -8.878 1.00 91.06 96 GLY A C 1
ATOM 740 O O . GLY A 1 96 ? 19.290 -2.121 -10.094 1.00 91.06 96 GLY A O 1
ATOM 741 N N . ARG A 1 97 ? 19.121 -2.986 -8.025 1.00 90.56 97 ARG A N 1
ATOM 742 C CA . ARG A 1 97 ? 19.185 -4.402 -8.408 1.00 90.56 97 ARG A CA 1
ATOM 743 C C . ARG A 1 97 ? 17.872 -5.129 -8.202 1.00 90.56 97 ARG A C 1
ATOM 745 O O . ARG A 1 97 ? 17.570 -6.022 -8.977 1.00 90.56 97 ARG A O 1
ATOM 752 N N . THR A 1 98 ? 17.139 -4.797 -7.145 1.00 93.12 98 THR A N 1
ATOM 753 C CA . THR A 1 98 ? 15.899 -5.482 -6.762 1.00 93.12 98 THR A CA 1
ATOM 754 C C . THR A 1 98 ? 14.744 -4.501 -6.695 1.00 93.12 98 THR A C 1
ATOM 756 O O . THR A 1 98 ? 14.929 -3.381 -6.219 1.00 93.12 98 THR A O 1
ATOM 759 N N . VAL A 1 99 ? 13.550 -4.904 -7.130 1.00 94.19 99 VAL A N 1
ATOM 760 C CA . VAL A 1 99 ? 12.332 -4.125 -6.854 1.00 94.19 99 VAL A CA 1
ATOM 761 C C . VAL A 1 99 ? 11.976 -4.308 -5.388 1.00 94.19 99 VAL A C 1
ATOM 763 O O . VAL A 1 99 ? 11.618 -5.405 -4.969 1.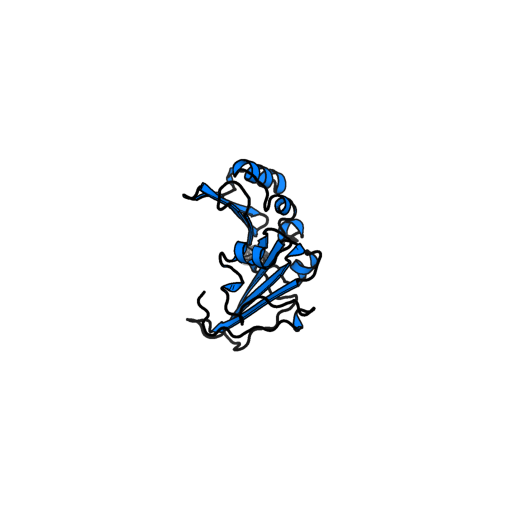00 94.19 99 VAL A O 1
ATOM 766 N N . ASP A 1 100 ? 12.066 -3.240 -4.603 1.00 92.06 100 ASP A N 1
ATOM 767 C CA . ASP A 1 100 ? 11.755 -3.300 -3.174 1.00 92.06 100 ASP A CA 1
ATOM 768 C C . ASP A 1 100 ? 10.259 -3.142 -2.913 1.00 92.06 100 ASP A C 1
ATOM 770 O O . ASP A 1 100 ? 9.734 -3.699 -1.952 1.00 92.06 100 ASP A O 1
ATOM 774 N N . GLN A 1 101 ? 9.582 -2.346 -3.743 1.00 93.88 101 GLN A N 1
ATOM 775 C CA . GLN A 1 101 ? 8.173 -2.025 -3.553 1.00 93.88 101 GLN A CA 1
ATOM 776 C C . GLN A 1 101 ? 7.503 -1.518 -4.828 1.00 93.88 101 GLN A C 1
ATOM 778 O O . GLN A 1 101 ? 8.134 -0.857 -5.659 1.00 93.88 101 GLN A O 1
ATOM 783 N N . ILE A 1 102 ? 6.191 -1.728 -4.891 1.00 96.94 102 ILE A N 1
ATOM 784 C CA . ILE A 1 102 ? 5.268 -1.030 -5.787 1.00 96.94 102 ILE A CA 1
ATOM 785 C C . ILE A 1 102 ? 4.277 -0.242 -4.921 1.00 96.94 102 ILE A C 1
ATOM 787 O O . ILE A 1 102 ? 3.805 -0.722 -3.893 1.00 96.94 102 ILE A O 1
ATOM 791 N N . GLY A 1 103 ? 3.987 0.995 -5.306 1.00 96.56 103 GLY A N 1
ATOM 792 C CA . GLY A 1 103 ? 2.987 1.853 -4.684 1.00 96.56 103 GLY A CA 1
ATOM 793 C C . GLY A 1 103 ? 1.910 2.237 -5.688 1.00 96.56 103 GLY A C 1
ATOM 794 O O . GLY A 1 103 ? 2.209 2.450 -6.861 1.00 96.56 103 GLY A O 1
ATOM 795 N N . ILE A 1 104 ? 0.671 2.340 -5.218 1.00 96.25 104 ILE 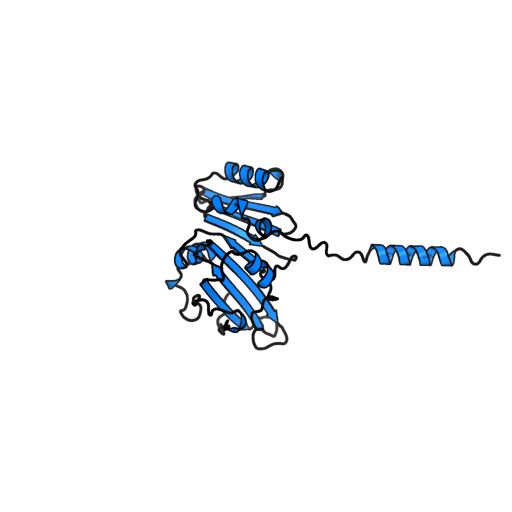A N 1
ATOM 796 C CA . ILE A 1 104 ? -0.483 2.758 -6.013 1.00 96.25 104 ILE A CA 1
ATOM 797 C C . ILE A 1 104 ? -1.202 3.861 -5.250 1.00 96.25 104 ILE A C 1
ATOM 799 O O . ILE A 1 104 ? -1.561 3.669 -4.090 1.00 96.25 104 ILE A O 1
ATOM 803 N N . GLU A 1 105 ? -1.418 5.008 -5.880 1.00 94.75 105 GLU A N 1
ATOM 804 C CA . GLU A 1 105 ? -2.190 6.117 -5.328 1.00 94.75 105 GLU A CA 1
ATOM 805 C C . GLU A 1 105 ? -3.531 6.216 -6.043 1.00 94.75 105 GLU A C 1
ATOM 807 O O . GLU A 1 105 ? -3.600 6.295 -7.273 1.00 94.75 105 GLU A O 1
ATOM 812 N N . TYR A 1 106 ? -4.603 6.220 -5.252 1.00 90.06 106 TYR A N 1
ATOM 813 C CA . TYR A 1 106 ? -5.966 6.240 -5.772 1.00 90.06 106 TYR A CA 1
ATOM 814 C C . TYR A 1 106 ? -6.535 7.651 -5.958 1.00 90.06 106 TYR A C 1
ATOM 816 O O . TYR A 1 106 ? -7.579 7.792 -6.587 1.00 90.06 106 TYR A O 1
ATOM 824 N N . GLU A 1 107 ? -5.847 8.686 -5.460 1.00 75.12 107 GLU A N 1
ATOM 825 C CA . GLU A 1 107 ? -6.206 10.113 -5.551 1.00 75.12 107 GLU A CA 1
ATOM 826 C C . GLU A 1 107 ? -7.728 10.382 -5.589 1.00 75.12 107 GLU A C 1
ATOM 828 O O . GLU A 1 107 ? -8.413 10.244 -4.577 1.00 75.12 107 GLU A O 1
ATOM 833 N N . LEU A 1 108 ? -8.260 10.780 -6.751 1.00 67.38 108 LEU A N 1
ATOM 834 C CA . LEU A 1 108 ? -9.661 11.164 -6.963 1.00 67.38 108 LEU A CA 1
ATOM 835 C C . LEU A 1 108 ? -10.592 9.972 -7.244 1.00 67.38 108 LEU A C 1
ATOM 837 O O . LEU A 1 108 ? -11.811 10.126 -7.202 1.00 67.38 108 LEU A O 1
ATOM 841 N N . ASN A 1 109 ? -10.038 8.789 -7.508 1.00 68.00 109 ASN A N 1
ATOM 842 C CA . ASN A 1 109 ? -10.759 7.552 -7.803 1.00 68.00 109 ASN A CA 1
ATOM 843 C C . ASN A 1 109 ? -10.866 6.677 -6.548 1.00 68.00 109 ASN A C 1
ATOM 845 O O . ASN A 1 109 ? -10.540 5.494 -6.587 1.00 68.00 109 ASN A O 1
ATOM 849 N N . GLY A 1 110 ? -11.274 7.292 -5.431 1.00 72.12 110 GLY A N 1
ATOM 850 C CA . GLY A 1 110 ? -11.246 6.694 -4.097 1.00 72.12 110 GLY A CA 1
ATOM 851 C C . GLY A 1 110 ? -11.779 5.261 -4.071 1.00 72.12 110 GLY A C 1
ATOM 852 O O . GLY A 1 110 ? -12.953 5.018 -4.350 1.00 72.12 110 GLY A O 1
ATOM 853 N N . VAL A 1 111 ? -10.902 4.328 -3.708 1.00 89.81 111 VAL A N 1
ATOM 854 C CA . VAL A 1 111 ? -11.225 2.908 -3.570 1.00 89.81 111 VAL A CA 1
ATOM 855 C C . VAL A 1 111 ? -11.732 2.694 -2.161 1.00 89.81 111 VAL A C 1
ATOM 857 O O . VAL A 1 111 ? -11.090 3.091 -1.190 1.00 89.81 111 VAL A O 1
ATOM 860 N N . THR A 1 112 ? -12.905 2.096 -2.024 1.00 93.12 112 THR A N 1
ATOM 861 C CA . THR A 1 112 ? -13.445 1.813 -0.695 1.00 93.12 112 THR A CA 1
ATOM 862 C C . THR A 1 112 ? -12.783 0.579 -0.084 1.00 93.12 112 THR A C 1
ATOM 864 O O . THR A 1 112 ? -12.352 -0.324 -0.800 1.00 93.12 112 THR A O 1
ATOM 867 N N . VAL A 1 113 ? -12.739 0.506 1.247 1.00 95.00 113 VAL A N 1
ATOM 868 C CA . VAL A 1 113 ?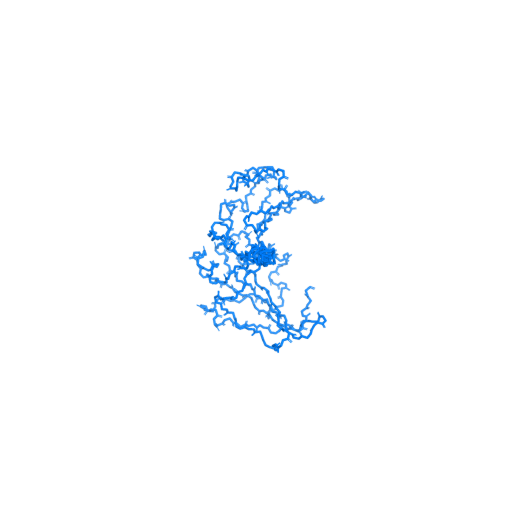 -12.251 -0.675 1.973 1.00 95.00 113 VAL A CA 1
ATOM 869 C C . VAL A 1 113 ? -12.997 -1.933 1.531 1.00 95.00 113 VAL A C 1
ATOM 871 O O . VAL A 1 113 ? -12.357 -2.952 1.322 1.00 95.00 113 VAL A O 1
ATOM 874 N N . GLY A 1 114 ? -14.315 -1.859 1.315 1.00 94.25 114 GLY A N 1
ATOM 875 C CA . GLY A 1 114 ? -15.093 -2.996 0.817 1.00 94.25 114 GLY A CA 1
ATOM 876 C C . GLY A 1 114 ? -14.608 -3.479 -0.551 1.00 94.25 114 GLY A C 1
ATOM 877 O O . GLY A 1 114 ? -14.289 -4.649 -0.699 1.00 94.25 114 GLY A O 1
ATOM 878 N N . GLN A 1 115 ? -14.453 -2.567 -1.517 1.00 93.12 115 GLN A N 1
ATOM 879 C CA . GLN A 1 115 ? -13.946 -2.915 -2.854 1.00 93.12 115 GLN A CA 1
ATOM 880 C C . GLN A 1 115 ? -12.532 -3.500 -2.819 1.00 93.12 115 GLN A C 1
ATOM 882 O O . GLN A 1 115 ? -12.224 -4.406 -3.583 1.00 93.12 115 GLN A O 1
ATOM 887 N N . PHE A 1 116 ? -11.664 -2.971 -1.956 1.00 94.56 116 PHE A N 1
ATOM 888 C CA . PHE A 1 116 ? -10.310 -3.491 -1.810 1.00 94.56 116 PHE A CA 1
ATOM 889 C C . PHE A 1 116 ? -10.310 -4.894 -1.193 1.00 94.56 116 PHE A C 1
ATOM 891 O O . PHE A 1 116 ? -9.633 -5.776 -1.711 1.00 94.56 116 PHE A O 1
ATOM 898 N N . LEU A 1 117 ? -11.101 -5.116 -0.138 1.00 94.75 117 LEU A N 1
ATOM 899 C CA . LEU A 1 117 ? -11.240 -6.427 0.503 1.00 94.75 117 LEU A CA 1
ATOM 900 C C . LEU A 1 117 ? -11.886 -7.472 -0.413 1.00 94.75 117 LEU A C 1
ATOM 902 O O . LEU A 1 117 ? -11.544 -8.643 -0.316 1.00 94.75 117 LEU A O 1
ATOM 906 N N . ASP A 1 118 ? -12.777 -7.062 -1.318 1.00 93.62 118 ASP A N 1
ATOM 907 C CA . ASP A 1 118 ? -13.333 -7.949 -2.348 1.00 93.62 118 ASP A CA 1
ATOM 908 C C . ASP A 1 118 ? -12.265 -8.405 -3.364 1.00 93.62 118 ASP A C 1
ATOM 910 O O . ASP A 1 118 ? -12.453 -9.408 -4.054 1.00 93.62 118 ASP A O 1
ATOM 914 N N . CYS A 1 119 ? -11.152 -7.670 -3.470 1.00 93.81 119 CYS A N 1
ATOM 915 C CA . CYS A 1 119 ? -10.035 -7.991 -4.353 1.00 93.81 119 CYS A CA 1
ATOM 916 C C . CYS A 1 119 ? -8.900 -8.753 -3.670 1.00 93.81 119 CYS A C 1
ATOM 918 O O . CYS A 1 119 ? -8.150 -9.444 -4.361 1.00 93.81 119 CYS A O 1
ATOM 920 N N . THR A 1 120 ? -8.749 -8.631 -2.352 1.00 92.81 120 THR A N 1
ATOM 921 C CA . THR A 1 120 ? -7.796 -9.451 -1.601 1.00 92.81 120 THR A CA 1
ATOM 922 C C . THR A 1 120 ? -8.366 -10.851 -1.400 1.00 92.81 120 THR A C 1
ATOM 924 O O . THR A 1 120 ? -9.573 -11.053 -1.283 1.00 92.81 120 THR A O 1
ATOM 927 N N . HIS A 1 121 ? -7.500 -11.860 -1.354 1.00 83.12 121 HIS A N 1
ATOM 928 C CA . HIS A 1 121 ? -7.948 -13.244 -1.159 1.00 83.12 121 HIS A CA 1
ATOM 929 C C . HIS A 1 121 ? -8.158 -13.589 0.322 1.00 83.12 121 HIS A C 1
ATOM 931 O O . HIS A 1 121 ? -8.675 -14.661 0.649 1.00 83.12 121 HIS A O 1
ATOM 937 N N . SER A 1 122 ? -7.742 -12.694 1.217 1.00 92.00 122 SER A N 1
ATOM 938 C CA . SER A 1 122 ? -7.797 -12.853 2.663 1.00 92.00 122 SER A CA 1
ATOM 939 C C . SER A 1 122 ? -8.236 -11.559 3.365 1.00 92.00 122 SER A C 1
ATOM 941 O O . SER A 1 122 ? -8.104 -10.469 2.799 1.00 92.00 122 SER A O 1
ATOM 943 N N . PRO A 1 123 ? -8.787 -11.646 4.592 1.00 95.12 123 PRO A N 1
ATOM 944 C CA . PRO A 1 123 ? -8.911 -10.476 5.454 1.00 95.12 123 PRO A CA 1
ATOM 945 C C . PRO A 1 123 ? -7.519 -9.983 5.885 1.00 95.12 123 PRO A C 1
ATOM 947 O O . PRO A 1 123 ? -6.566 -10.764 5.872 1.00 95.12 123 PRO A O 1
ATOM 950 N N . PRO A 1 124 ? -7.392 -8.722 6.335 1.00 97.38 124 PRO A N 1
ATOM 951 C CA . PRO A 1 124 ? -6.139 -8.253 6.907 1.00 97.38 124 PRO A CA 1
ATOM 952 C C . PRO A 1 124 ? -5.776 -9.088 8.137 1.00 97.38 124 PRO A C 1
ATOM 954 O O . PRO A 1 124 ? -6.642 -9.563 8.870 1.00 97.38 124 PRO A O 1
ATOM 957 N N . GLU A 1 125 ? -4.482 -9.248 8.377 1.00 98.12 125 GLU A N 1
ATOM 958 C CA . GLU A 1 125 ? -3.959 -9.978 9.535 1.00 98.12 125 GLU A CA 1
ATOM 959 C C . GLU A 1 125 ? -3.627 -9.024 10.686 1.00 98.12 125 GLU A C 1
ATOM 961 O O . GLU A 1 125 ? -3.677 -9.406 11.856 1.00 98.12 125 GLU A O 1
ATOM 966 N N . TRP A 1 126 ? -3.312 -7.768 10.354 1.00 98.19 126 TRP A N 1
ATOM 967 C CA . TRP A 1 126 ? -2.995 -6.707 11.305 1.00 98.19 126 TRP A CA 1
ATOM 968 C C . TRP A 1 126 ? -3.595 -5.386 10.845 1.00 98.19 126 TRP A C 1
ATOM 970 O O . TRP A 1 126 ? -3.834 -5.166 9.657 1.00 98.19 126 TRP A O 1
ATOM 980 N N . TYR A 1 127 ? -3.803 -4.475 11.786 1.00 97.75 127 TYR A N 1
ATOM 981 C CA . TYR A 1 127 ? -4.201 -3.113 11.468 1.00 97.75 127 TYR A CA 1
ATOM 982 C C . TYR A 1 127 ? -3.518 -2.104 12.379 1.00 97.75 127 TYR A C 1
ATOM 984 O O . TYR A 1 127 ? -3.143 -2.400 13.512 1.00 97.75 127 TYR A O 1
ATOM 992 N N . TRP A 1 128 ? -3.410 -0.881 11.888 1.00 95.94 128 TRP A N 1
ATOM 993 C CA . TRP A 1 128 ? -3.099 0.295 12.682 1.00 95.94 128 TRP A CA 1
ATOM 994 C C . TRP A 1 128 ? -4.170 1.350 12.422 1.00 95.94 128 TRP A C 1
ATOM 996 O O . TRP A 1 128 ? -4.660 1.468 11.302 1.00 95.94 128 TRP A O 1
ATOM 1006 N N . ALA A 1 129 ? -4.575 2.091 13.448 1.00 95.38 129 ALA A N 1
ATOM 1007 C CA . ALA A 1 129 ? -5.548 3.165 13.304 1.00 95.38 129 ALA A CA 1
ATOM 1008 C C . ALA A 1 129 ? -5.301 4.231 14.369 1.00 95.38 129 ALA A C 1
ATOM 1010 O O . ALA A 1 129 ? -5.303 3.932 15.566 1.00 95.38 129 ALA A O 1
ATOM 1011 N N . ALA A 1 130 ? -5.114 5.477 13.944 1.00 93.94 130 ALA A N 1
ATOM 1012 C CA . ALA A 1 130 ? -4.859 6.593 14.844 1.00 93.94 130 ALA A CA 1
ATOM 1013 C C . ALA A 1 130 ? -5.612 7.857 14.432 1.00 93.94 130 ALA A C 1
ATOM 1015 O O . ALA A 1 130 ? -5.992 8.039 13.274 1.00 93.94 130 ALA A O 1
ATOM 1016 N N . TYR A 1 131 ? -5.837 8.738 15.401 1.00 93.44 131 TYR A N 1
ATOM 1017 C CA . TYR A 1 131 ? -6.447 10.044 15.183 1.00 93.44 131 TYR A CA 1
ATOM 1018 C C . TYR A 1 131 ? -5.909 11.085 16.158 1.00 93.44 131 TYR A C 1
ATOM 1020 O O . TYR A 1 131 ? -5.342 10.755 17.193 1.00 93.44 131 TYR A O 1
ATOM 1028 N N . GLY A 1 132 ? -6.166 12.355 15.872 1.00 90.31 132 GLY A N 1
ATOM 1029 C CA . GLY A 1 132 ? -5.959 13.442 16.825 1.00 90.31 132 GLY A CA 1
ATOM 1030 C C . GLY A 1 132 ? -6.119 14.804 16.161 1.00 90.31 132 GLY A C 1
ATOM 1031 O O . GLY A 1 132 ? -6.761 14.917 15.115 1.00 90.31 132 GLY A O 1
ATOM 1032 N N . SER A 1 133 ? -5.537 15.845 16.753 1.00 86.25 133 SER A N 1
ATOM 1033 C CA . SER A 1 133 ? -5.722 17.227 16.298 1.00 86.25 133 SER A CA 1
ATOM 1034 C C . SER A 1 133 ? -5.199 17.469 14.872 1.00 86.25 133 SER A C 1
ATOM 1036 O O . SER A 1 133 ? -4.197 16.886 14.443 1.00 86.25 133 SER A O 1
ATOM 1038 N N . ASN A 1 134 ? -5.887 18.345 14.129 1.00 82.62 134 ASN A N 1
ATOM 1039 C CA . ASN A 1 134 ? -5.568 18.690 12.736 1.00 82.62 134 ASN A CA 1
ATOM 1040 C C . ASN A 1 134 ? -5.125 20.160 12.529 1.00 82.62 134 ASN A C 1
ATOM 1042 O O . ASN A 1 134 ? -5.709 20.858 11.698 1.00 82.62 134 ASN A O 1
ATOM 1046 N N . PRO A 1 135 ? -4.122 20.677 13.264 1.00 78.94 135 PRO A N 1
ATOM 1047 C CA . PRO A 1 135 ? -3.684 22.061 13.096 1.00 78.94 135 PRO A CA 1
ATOM 1048 C C . PRO A 1 135 ? -3.155 22.320 11.666 1.00 78.94 135 PRO A C 1
ATOM 1050 O O . PRO A 1 135 ? -2.527 21.436 11.084 1.00 78.94 135 PRO A O 1
ATOM 1053 N N . PRO A 1 136 ? -3.368 23.519 11.086 1.00 79.12 136 PRO A N 1
ATOM 1054 C CA . PRO A 1 136 ? -3.978 24.707 11.694 1.00 79.12 136 PRO A CA 1
ATOM 1055 C C . PRO A 1 136 ? -5.516 24.711 11.673 1.00 79.12 136 PRO A C 1
ATOM 1057 O O . PRO A 1 136 ? -6.126 25.687 12.105 1.00 79.12 136 PRO A O 1
ATOM 1060 N N . ILE A 1 137 ? -6.156 23.663 11.154 1.00 77.25 137 ILE A N 1
ATOM 1061 C CA . ILE A 1 137 ? -7.609 23.612 11.006 1.00 77.25 137 ILE A CA 1
ATOM 1062 C C . ILE A 1 137 ? -8.247 23.055 12.289 1.00 77.25 137 ILE A C 1
ATOM 1064 O O . ILE A 1 137 ? -7.667 22.251 13.017 1.00 77.25 137 ILE A O 1
ATOM 1068 N N . THR A 1 138 ? -9.464 23.489 12.604 1.00 76.94 138 THR A N 1
ATOM 1069 C CA . THR A 1 138 ? -10.251 22.863 13.670 1.00 76.94 138 THR A CA 1
ATOM 1070 C C . THR A 1 138 ? -10.701 21.455 13.262 1.00 76.94 138 THR A C 1
ATOM 1072 O O . THR A 1 138 ? -10.872 21.163 12.075 1.00 76.94 138 THR A O 1
ATOM 1075 N N . GLY A 1 139 ? -10.884 20.583 14.258 1.00 84.19 139 GLY A N 1
ATOM 1076 C CA . GLY A 1 139 ? -11.318 19.194 14.089 1.00 84.19 139 GLY A CA 1
ATOM 1077 C C . GLY A 1 139 ? -10.196 18.173 14.253 1.00 84.19 139 GLY A C 1
ATOM 1078 O O . GLY A 1 139 ? -9.158 18.454 14.862 1.00 84.19 139 GLY A O 1
ATOM 1079 N N . ILE A 1 140 ? -10.424 16.980 13.711 1.00 88.56 140 ILE A N 1
ATOM 1080 C CA . ILE A 1 140 ? -9.498 15.854 13.807 1.00 88.56 140 ILE A CA 1
ATOM 1081 C C . ILE A 1 140 ? -9.031 15.389 12.432 1.00 88.56 140 ILE A C 1
ATOM 1083 O O . ILE A 1 140 ? -9.740 15.500 11.431 1.00 88.56 140 ILE A O 1
ATOM 1087 N N . ARG A 1 141 ? -7.831 14.823 12.402 1.00 90.38 141 ARG A N 1
ATOM 1088 C CA . ARG A 1 141 ? -7.348 13.981 11.309 1.00 90.38 141 ARG A CA 1
ATOM 1089 C C . ARG A 1 141 ? -7.249 12.557 11.820 1.00 90.38 141 ARG A C 1
ATOM 1091 O O . ARG A 1 141 ? -6.988 12.342 13.005 1.00 90.38 141 ARG A O 1
ATOM 1098 N N . TYR A 1 142 ? -7.475 11.608 10.933 1.00 91.88 142 TYR A N 1
ATOM 1099 C CA . TYR A 1 142 ? -7.388 10.191 11.230 1.00 91.88 142 TYR A CA 1
ATOM 1100 C C . TYR A 1 142 ? -6.724 9.452 10.077 1.00 91.88 142 TYR A C 1
ATOM 1102 O O . TYR A 1 142 ? -6.744 9.894 8.925 1.00 91.88 142 TYR A O 1
ATOM 1110 N N . ALA A 1 143 ? -6.128 8.319 10.407 1.00 93.69 143 ALA A N 1
ATOM 1111 C CA . ALA A 1 143 ? -5.475 7.442 9.462 1.00 93.69 143 ALA A CA 1
ATOM 1112 C C . ALA A 1 143 ? -5.619 5.997 9.913 1.00 93.69 143 ALA A C 1
ATOM 1114 O O . ALA A 1 143 ? -5.747 5.718 11.108 1.00 93.69 143 ALA A O 1
ATOM 1115 N N . PHE A 1 144 ? -5.606 5.090 8.950 1.00 95.62 144 PHE A N 1
ATOM 1116 C CA . PHE A 1 144 ? -5.571 3.666 9.207 1.00 95.62 144 PHE A CA 1
ATOM 1117 C C . PHE A 1 144 ? -4.725 2.961 8.155 1.00 95.62 144 PHE A C 1
ATOM 1119 O O . PHE A 1 144 ? -4.662 3.393 7.005 1.00 95.62 144 PHE A O 1
ATOM 1126 N N . ASP A 1 145 ? -4.134 1.848 8.561 1.00 97.19 145 ASP A N 1
ATOM 1127 C CA . ASP A 1 145 ? -3.456 0.902 7.693 1.00 97.19 145 ASP A CA 1
ATOM 1128 C C . ASP A 1 145 ? -4.026 -0.494 7.938 1.00 97.19 145 ASP A C 1
ATOM 1130 O O . ASP A 1 145 ? -4.170 -0.926 9.085 1.00 97.19 145 ASP A O 1
ATOM 1134 N N . LEU A 1 146 ? -4.323 -1.206 6.858 1.00 98.06 146 LEU A N 1
ATOM 1135 C CA . LEU A 1 146 ? -4.678 -2.620 6.863 1.00 98.06 146 LEU A CA 1
ATOM 1136 C C . LEU A 1 146 ? -3.505 -3.402 6.277 1.00 98.06 146 LEU A C 1
ATOM 1138 O O . LEU A 1 146 ? -3.089 -3.138 5.149 1.00 98.06 146 LEU A O 1
ATOM 1142 N N . TYR A 1 147 ? -2.964 -4.343 7.045 1.00 98.00 147 TYR A N 1
ATOM 1143 C CA . TYR A 1 147 ? -1.789 -5.123 6.671 1.00 98.00 147 TYR A CA 1
ATOM 1144 C C . TYR A 1 147 ? -2.201 -6.547 6.297 1.00 98.00 147 TYR A C 1
ATOM 1146 O O . TYR A 1 147 ? -2.871 -7.234 7.073 1.00 98.00 147 TYR A O 1
ATOM 1154 N N . PHE A 1 148 ? -1.702 -7.012 5.154 1.00 97.62 148 PHE A N 1
ATOM 1155 C CA . PHE A 1 148 ? -1.858 -8.373 4.641 1.00 97.62 148 PHE A CA 1
ATOM 1156 C C . PHE A 1 148 ? -0.460 -8.965 4.396 1.00 97.62 148 PHE A C 1
ATOM 1158 O O . PHE A 1 148 ? -0.035 -9.069 3.242 1.00 97.62 148 PHE A O 1
ATOM 1165 N N . PRO A 1 149 ? 0.321 -9.273 5.452 1.00 96.50 149 PRO A N 1
ATOM 1166 C CA . PRO A 1 149 ? 1.661 -9.838 5.319 1.00 96.50 149 PRO A CA 1
ATOM 1167 C C . PRO A 1 149 ? 1.750 -11.021 4.351 1.00 96.50 149 PRO A C 1
ATOM 1169 O O . PRO A 1 149 ? 2.646 -11.013 3.512 1.00 96.50 149 PRO A O 1
ATOM 1172 N N . ALA A 1 150 ? 0.821 -11.980 4.392 1.00 95.25 150 ALA A N 1
ATOM 1173 C CA . ALA A 1 150 ? 0.815 -13.133 3.484 1.00 95.25 150 ALA A CA 1
ATOM 1174 C C . ALA A 1 150 ? 0.692 -12.737 1.999 1.00 95.25 150 ALA A C 1
ATOM 1176 O O . ALA A 1 150 ? 1.222 -13.410 1.118 1.00 95.25 150 ALA A O 1
ATOM 1177 N N . GLU A 1 151 ? 0.024 -11.619 1.704 1.00 94.94 151 GLU A N 1
ATOM 1178 C CA . GLU A 1 151 ? -0.102 -11.081 0.344 1.00 94.94 151 GLU A CA 1
ATOM 1179 C C . GLU A 1 151 ? 0.985 -10.040 0.017 1.00 94.94 151 GLU A C 1
ATOM 1181 O O . GLU A 1 151 ? 1.207 -9.725 -1.152 1.00 94.94 151 GLU A O 1
ATOM 1186 N N . GLY A 1 152 ? 1.714 -9.551 1.027 1.00 96.00 152 GLY A N 1
ATOM 1187 C CA . GLY A 1 152 ? 2.713 -8.490 0.895 1.00 96.00 152 GLY A CA 1
ATOM 1188 C C . GLY A 1 152 ? 2.090 -7.105 0.717 1.00 96.00 152 GLY A C 1
ATOM 1189 O O . GLY A 1 152 ? 2.697 -6.249 0.080 1.00 96.00 152 GLY A O 1
ATOM 1190 N N . LEU A 1 153 ? 0.878 -6.873 1.236 1.00 97.38 153 LEU A N 1
ATOM 1191 C CA . LEU A 1 153 ? 0.114 -5.644 0.989 1.00 97.38 153 LEU A CA 1
ATOM 1192 C C . LEU A 1 153 ? -0.066 -4.793 2.249 1.00 97.38 153 LEU A C 1
ATOM 1194 O O . LEU A 1 153 ? -0.303 -5.309 3.343 1.00 97.38 153 LEU A O 1
ATOM 1198 N N . VAL A 1 154 ? -0.037 -3.472 2.073 1.00 97.56 154 VAL A N 1
ATOM 1199 C CA . VAL A 1 154 ? -0.508 -2.494 3.063 1.00 97.56 154 VAL A CA 1
ATOM 1200 C C . VAL A 1 154 ? -1.448 -1.514 2.375 1.00 97.56 154 VAL A C 1
ATOM 1202 O O . VAL A 1 154 ? -1.035 -0.797 1.464 1.00 97.56 154 VAL A O 1
ATOM 1205 N N . ALA A 1 155 ? -2.702 -1.463 2.815 1.00 97.25 155 ALA A N 1
ATOM 1206 C CA . ALA A 1 155 ? -3.678 -0.483 2.354 1.00 97.25 155 ALA A CA 1
ATOM 1207 C C . ALA A 1 155 ? -3.814 0.644 3.377 1.00 97.25 155 ALA A C 1
ATOM 1209 O O . ALA A 1 155 ? -4.206 0.401 4.517 1.00 97.25 155 ALA A O 1
ATOM 1210 N N . THR A 1 156 ? -3.519 1.871 2.960 1.00 96.19 156 THR A N 1
ATOM 1211 C CA . THR A 1 156 ? -3.559 3.072 3.797 1.00 96.19 156 THR A CA 1
ATOM 1212 C C . THR A 1 156 ? -4.769 3.924 3.435 1.00 96.19 156 THR A C 1
ATOM 1214 O O . THR A 1 156 ? -5.003 4.231 2.263 1.00 96.19 156 THR A O 1
ATOM 1217 N N . GLY A 1 157 ? -5.502 4.378 4.445 1.00 94.06 157 GLY A N 1
ATOM 1218 C CA . GLY A 1 157 ? -6.524 5.409 4.314 1.00 94.06 157 GLY A CA 1
ATOM 1219 C C . GLY A 1 157 ? -6.257 6.572 5.258 1.00 94.06 157 GLY A C 1
ATOM 1220 O O . GLY A 1 157 ? -5.770 6.400 6.375 1.00 94.06 157 GLY A O 1
ATOM 1221 N N . THR A 1 158 ? -6.583 7.778 4.809 1.00 89.81 158 THR A N 1
ATOM 1222 C CA . THR A 1 158 ? -6.466 9.003 5.603 1.00 89.81 158 THR A CA 1
ATOM 1223 C C . THR A 1 158 ? -7.716 9.849 5.431 1.00 89.81 158 THR A C 1
ATOM 1225 O O . THR A 1 158 ? -8.392 9.793 4.403 1.00 89.81 158 THR A O 1
ATOM 1228 N N . GLY A 1 159 ? -8.036 10.644 6.443 1.00 87.69 159 GLY A N 1
ATOM 1229 C CA . GLY A 1 159 ? -9.153 11.567 6.376 1.00 87.69 159 GLY A CA 1
ATOM 1230 C C . GLY A 1 159 ? -9.073 12.654 7.430 1.00 87.69 159 GLY A C 1
ATOM 1231 O O . GLY A 1 159 ? -8.276 12.609 8.370 1.00 87.69 159 GLY A O 1
ATOM 1232 N N . SER A 1 160 ? -9.917 13.660 7.259 1.00 84.88 160 SER A N 1
ATOM 1233 C CA . SER A 1 160 ? -10.079 14.748 8.210 1.00 84.88 160 SER A CA 1
ATOM 1234 C C . SER A 1 160 ? -11.551 15.105 8.341 1.00 84.88 160 SER A C 1
ATOM 1236 O O . SER A 1 160 ? -12.319 15.019 7.383 1.00 84.88 160 SER A O 1
ATOM 1238 N N . ASP A 1 161 ? -11.953 15.480 9.550 1.00 83.12 161 ASP A N 1
ATOM 1239 C CA . ASP A 1 161 ? -13.290 15.987 9.829 1.00 83.12 161 ASP A CA 1
ATOM 1240 C C . ASP A 1 161 ? -13.177 17.222 10.723 1.00 83.12 161 ASP A C 1
ATOM 1242 O O . ASP A 1 161 ? -12.665 17.168 11.842 1.00 83.12 161 ASP A O 1
ATOM 1246 N N . HIS A 1 162 ? -13.655 18.355 10.209 1.00 80.50 162 HIS A N 1
ATOM 1247 C CA . HIS A 1 162 ? -13.589 19.649 10.887 1.00 80.50 162 HIS A CA 1
ATOM 1248 C C . HIS A 1 162 ? -14.642 19.838 11.984 1.00 80.50 162 HIS A C 1
ATOM 1250 O O . HIS A 1 162 ? -14.566 20.792 12.759 1.00 80.50 162 HIS A O 1
ATOM 1256 N N . ARG A 1 163 ? -15.657 18.971 12.025 1.00 78.44 163 ARG A N 1
ATOM 1257 C CA . ARG A 1 163 ? -16.813 19.070 12.925 1.00 78.44 163 ARG A CA 1
ATOM 1258 C C . ARG A 1 163 ? -16.799 17.999 14.009 1.00 78.44 163 ARG A C 1
ATOM 1260 O O . ARG A 1 163 ? -17.359 18.232 15.077 1.00 78.44 163 ARG A O 1
ATOM 1267 N N . GLN A 1 164 ? -16.189 16.846 13.748 1.00 76.19 164 GLN A N 1
ATOM 1268 C CA . GLN A 1 164 ? -16.094 15.755 14.717 1.00 76.19 164 GLN A CA 1
ATOM 1269 C C . GLN A 1 164 ? -14.854 15.886 15.609 1.00 76.19 164 GLN A C 1
ATOM 1271 O O . GLN A 1 164 ? -13.792 16.326 15.178 1.00 76.19 164 GLN A O 1
ATOM 1276 N N . GLN A 1 165 ? -15.001 15.492 16.876 1.00 79.69 165 GLN A N 1
ATOM 1277 C CA . GLN A 1 165 ? -13.902 15.419 17.853 1.00 79.69 165 GLN A CA 1
ATOM 1278 C C . GLN A 1 165 ? -13.399 13.981 18.067 1.00 79.69 165 GLN A C 1
ATOM 1280 O O . GLN A 1 165 ? -12.427 13.756 18.783 1.00 79.69 165 GLN A O 1
ATOM 1285 N N . THR A 1 166 ? -14.056 13.006 17.439 1.00 84.56 166 THR A N 1
ATOM 1286 C CA . THR A 1 166 ? -13.762 11.570 17.509 1.00 84.56 166 THR A CA 1
ATOM 1287 C C . THR A 1 166 ? -13.739 10.990 16.101 1.00 84.56 166 THR A C 1
ATOM 1289 O O . THR A 1 166 ? -14.541 11.437 15.279 1.00 84.56 166 THR A O 1
ATOM 1292 N N . PRO A 1 167 ? -12.855 10.029 15.797 1.00 88.25 167 PRO A N 1
ATOM 1293 C CA . PRO A 1 167 ? -12.717 9.509 14.445 1.00 88.25 167 PRO A CA 1
ATOM 1294 C C . PRO A 1 167 ? -13.987 8.758 14.036 1.00 88.25 167 PRO A C 1
ATOM 1296 O O . PRO A 1 167 ? -14.602 8.097 14.882 1.00 88.25 167 PRO A O 1
ATOM 1299 N N . PRO A 1 168 ? -14.391 8.834 12.758 1.00 87.81 168 PRO A N 1
ATOM 1300 C CA . PRO A 1 168 ? -15.471 8.000 12.264 1.00 87.81 168 PRO A CA 1
ATOM 1301 C C . PRO A 1 168 ? -15.076 6.516 12.362 1.00 87.81 168 PRO A C 1
ATOM 1303 O O . PRO A 1 168 ? -13.889 6.185 12.285 1.00 87.81 168 PRO A O 1
ATOM 1306 N N . PRO A 1 169 ? -16.050 5.601 12.515 1.00 91.69 169 PRO A N 1
ATOM 1307 C CA . PRO A 1 169 ? -15.760 4.174 12.491 1.00 91.69 169 PRO A CA 1
ATOM 1308 C C . PRO A 1 169 ? -15.157 3.767 11.142 1.00 91.69 169 PRO A C 1
ATOM 1310 O O . PRO A 1 169 ? -15.516 4.314 10.094 1.00 91.69 169 PRO A O 1
ATOM 1313 N N . LEU A 1 170 ? -14.276 2.765 11.164 1.00 94.12 170 LEU A N 1
ATOM 1314 C CA . LEU A 1 170 ? -13.817 2.121 9.941 1.00 94.12 170 LEU A CA 1
ATOM 1315 C C . LEU A 1 170 ? -14.953 1.243 9.399 1.00 94.12 170 LEU A C 1
ATOM 1317 O O . LEU A 1 170 ? -15.514 0.427 10.124 1.00 94.12 170 LEU A O 1
ATOM 1321 N N . THR A 1 171 ? -15.327 1.435 8.137 1.00 95.00 171 THR A N 1
ATOM 1322 C CA . THR A 1 171 ? -16.430 0.709 7.490 1.00 95.00 171 THR A CA 1
ATOM 1323 C C . THR A 1 171 ? -16.041 0.319 6.071 1.00 95.00 171 THR A C 1
ATOM 1325 O O . THR A 1 171 ? -15.087 0.858 5.517 1.00 95.00 171 THR A O 1
ATOM 1328 N N . ASN A 1 172 ? -16.844 -0.526 5.421 1.00 94.56 172 ASN A N 1
ATOM 1329 C CA . ASN A 1 172 ? -16.663 -0.848 4.001 1.00 94.56 172 ASN A CA 1
ATOM 1330 C C . ASN A 1 172 ? -16.683 0.379 3.079 1.00 94.56 172 ASN A C 1
ATOM 1332 O O . ASN A 1 172 ? -16.216 0.280 1.955 1.00 94.56 172 ASN A O 1
ATOM 1336 N N . LYS A 1 173 ? -17.222 1.521 3.527 1.00 93.56 173 LYS A N 1
ATOM 1337 C CA . LYS A 1 173 ? -17.271 2.774 2.757 1.00 93.56 173 LYS A CA 1
ATOM 1338 C C . LYS A 1 173 ? -16.090 3.703 3.033 1.00 93.56 173 LYS A C 1
ATOM 1340 O O . LYS A 1 173 ? -15.971 4.730 2.372 1.00 93.56 173 LYS A O 1
ATOM 1345 N N . SER A 1 174 ? -15.257 3.386 4.023 1.00 93.31 174 SER A N 1
ATOM 1346 C CA . SER A 1 174 ? -14.033 4.136 4.285 1.00 93.31 174 SER A CA 1
ATOM 1347 C C . SER A 1 174 ? -13.125 4.062 3.060 1.00 93.31 174 SER A C 1
ATOM 1349 O O . SER A 1 174 ? -13.094 3.042 2.377 1.00 93.31 174 SER A O 1
ATOM 1351 N N . VAL A 1 175 ? -12.426 5.152 2.757 1.00 93.12 175 VAL A N 1
ATOM 1352 C CA . VAL A 1 175 ? -11.631 5.273 1.530 1.00 93.12 175 VAL A CA 1
ATOM 1353 C C . VAL A 1 175 ? -10.179 4.905 1.811 1.00 93.12 175 VAL A C 1
ATOM 1355 O O . VAL A 1 175 ? -9.582 5.383 2.776 1.00 93.12 175 VAL A O 1
ATOM 1358 N N . ILE A 1 176 ? -9.618 4.072 0.945 1.00 94.44 176 ILE A N 1
ATOM 1359 C CA . ILE A 1 176 ? -8.190 3.806 0.823 1.00 94.44 176 ILE A CA 1
ATOM 1360 C C . ILE A 1 176 ? -7.631 4.836 -0.156 1.00 94.44 176 ILE A C 1
ATOM 1362 O O . ILE A 1 176 ? -8.175 5.048 -1.240 1.00 94.44 176 ILE A O 1
ATOM 1366 N N . SER A 1 177 ? -6.555 5.504 0.242 1.00 92.88 177 SER A N 1
ATOM 1367 C CA . SER A 1 177 ? -5.880 6.516 -0.572 1.00 92.88 177 SER A CA 1
ATOM 1368 C C . SER A 1 177 ? -4.632 5.967 -1.253 1.00 92.88 177 SER A C 1
ATOM 1370 O O . SER A 1 177 ? -4.260 6.444 -2.328 1.00 92.88 177 SER A O 1
ATOM 1372 N N . ARG A 1 178 ? -3.992 4.958 -0.652 1.00 94.94 178 ARG A N 1
ATOM 1373 C CA . ARG A 1 178 ? -2.775 4.350 -1.183 1.00 94.94 178 ARG A CA 1
ATOM 1374 C C . ARG A 1 178 ? -2.700 2.868 -0.852 1.00 94.94 178 ARG A C 1
ATOM 1376 O O . ARG A 1 178 ? -3.071 2.454 0.242 1.00 94.94 178 ARG A O 1
ATOM 1383 N N . VAL A 1 179 ? -2.123 2.102 -1.766 1.00 96.56 179 VAL A N 1
ATOM 1384 C CA . VAL A 1 179 ? -1.699 0.723 -1.529 1.00 96.56 179 VAL A CA 1
ATOM 1385 C C . VAL A 1 179 ? -0.202 0.613 -1.733 1.00 96.56 179 VAL A C 1
ATOM 1387 O O . VAL A 1 179 ? 0.380 1.231 -2.622 1.00 96.56 179 VAL A O 1
ATOM 1390 N N . PHE A 1 180 ? 0.424 -0.162 -0.867 1.00 97.00 180 PHE A N 1
ATOM 1391 C CA . PHE A 1 180 ? 1.815 -0.545 -0.945 1.00 97.00 180 PHE A CA 1
ATOM 1392 C C . PHE A 1 180 ? 1.909 -2.056 -1.097 1.00 97.00 180 PHE A C 1
ATOM 1394 O O . PHE A 1 180 ? 1.205 -2.795 -0.413 1.00 97.00 180 PHE A O 1
ATOM 1401 N N . ILE A 1 181 ? 2.810 -2.487 -1.966 1.00 97.25 181 ILE A N 1
ATOM 1402 C CA . ILE A 1 181 ? 3.086 -3.879 -2.288 1.00 97.25 181 ILE A CA 1
ATOM 1403 C C . ILE A 1 181 ? 4.577 -4.095 -2.046 1.00 97.25 181 ILE A C 1
ATOM 1405 O O . ILE A 1 181 ? 5.409 -3.471 -2.708 1.00 97.25 181 ILE A O 1
ATOM 1409 N N . GLY A 1 182 ? 4.901 -4.952 -1.088 1.00 95.38 182 GLY A N 1
ATOM 1410 C CA . GLY A 1 182 ? 6.258 -5.315 -0.700 1.00 95.38 182 GLY A CA 1
ATOM 1411 C C . GLY A 1 182 ? 6.477 -6.824 -0.743 1.00 95.38 182 GLY A C 1
ATOM 1412 O O . GLY A 1 182 ? 5.749 -7.569 -1.400 1.00 95.38 182 GLY A O 1
ATOM 1413 N N . VAL A 1 183 ? 7.509 -7.279 -0.037 1.00 90.75 183 VAL A N 1
ATOM 1414 C CA . VAL A 1 183 ? 7.805 -8.712 0.097 1.00 90.75 183 VAL A CA 1
ATOM 1415 C C . VAL A 1 183 ? 6.806 -9.362 1.064 1.00 90.75 183 VAL A C 1
ATOM 1417 O O . VAL A 1 183 ? 6.421 -8.763 2.069 1.00 90.75 183 VAL A O 1
ATOM 1420 N N . ARG A 1 184 ? 6.384 -10.591 0.747 1.00 91.75 184 ARG A N 1
ATOM 1421 C CA . ARG A 1 184 ? 5.383 -11.365 1.500 1.00 91.75 184 ARG A CA 1
ATOM 1422 C C . ARG A 1 184 ? 5.928 -11.957 2.810 1.00 91.75 184 ARG A C 1
ATOM 1424 O O . ARG A 1 184 ? 7.133 -11.971 3.058 1.00 91.75 184 ARG A O 1
ATOM 1431 N N . ASP A 1 185 ? 5.003 -12.466 3.621 1.00 89.06 185 ASP A N 1
ATOM 1432 C CA . ASP A 1 185 ? 5.174 -13.373 4.768 1.00 89.06 185 ASP A CA 1
ATOM 1433 C C . ASP A 1 185 ? 5.770 -12.786 6.060 1.00 89.06 185 ASP A C 1
ATOM 1435 O O . ASP A 1 185 ? 5.975 -13.513 7.033 1.00 89.06 185 ASP A O 1
ATOM 1439 N N . SER A 1 186 ? 6.030 -11.476 6.136 1.00 89.75 186 SER A N 1
ATOM 1440 C CA . SER A 1 186 ? 6.596 -10.870 7.351 1.00 89.75 186 SER A CA 1
ATOM 1441 C C . SER A 1 186 ? 6.087 -9.455 7.604 1.00 89.75 186 SER A C 1
ATOM 1443 O O . SER A 1 186 ? 6.430 -8.523 6.879 1.00 89.75 186 SER A O 1
ATOM 1445 N N . LEU A 1 187 ? 5.317 -9.272 8.687 1.00 94.00 187 LEU A N 1
ATOM 1446 C CA . LEU A 1 187 ? 4.876 -7.944 9.127 1.00 94.00 187 LEU A CA 1
ATOM 1447 C C . LEU A 1 187 ? 6.062 -7.002 9.416 1.00 94.00 187 LEU A C 1
ATOM 1449 O O . LEU A 1 187 ? 6.037 -5.891 8.888 1.00 94.00 187 LEU A O 1
ATOM 1453 N N . PRO A 1 188 ? 7.100 -7.381 10.197 1.00 94.62 188 PRO A N 1
ATOM 1454 C CA . PRO A 1 188 ? 8.233 -6.487 10.443 1.00 94.62 188 PRO A CA 1
ATOM 1455 C C . PRO A 1 188 ? 8.953 -6.065 9.159 1.00 94.62 188 PRO A C 1
ATOM 1457 O O . PRO A 1 188 ? 9.276 -4.888 9.001 1.00 94.62 188 PRO A O 1
ATOM 1460 N N . ALA A 1 189 ? 9.152 -6.994 8.216 1.00 91.56 189 ALA A N 1
ATOM 1461 C CA . ALA A 1 189 ? 9.793 -6.679 6.941 1.00 91.56 189 ALA A CA 1
ATOM 1462 C C . ALA A 1 189 ? 8.926 -5.733 6.101 1.00 91.56 189 ALA A C 1
ATOM 1464 O O . ALA A 1 189 ? 9.420 -4.717 5.614 1.00 91.56 189 ALA A O 1
ATOM 1465 N N . LEU A 1 190 ? 7.627 -6.023 5.985 1.00 94.31 190 LEU A N 1
ATOM 1466 C CA . LEU A 1 190 ? 6.684 -5.201 5.232 1.00 94.31 190 LEU A CA 1
ATOM 1467 C C . LEU A 1 190 ? 6.572 -3.786 5.822 1.00 94.31 190 LEU A C 1
ATOM 1469 O O . LEU A 1 190 ? 6.608 -2.796 5.090 1.00 94.31 190 LEU A O 1
ATOM 1473 N N . TYR A 1 191 ? 6.517 -3.684 7.153 1.00 94.88 191 TYR A N 1
ATOM 1474 C CA . TYR A 1 191 ? 6.524 -2.415 7.877 1.00 94.88 191 TYR A CA 1
ATOM 1475 C C . TYR A 1 191 ? 7.803 -1.619 7.586 1.00 94.88 191 TYR A C 1
ATOM 1477 O O . TYR A 1 191 ? 7.739 -0.451 7.197 1.00 94.88 191 TYR A O 1
ATOM 1485 N N . GLN A 1 192 ? 8.969 -2.256 7.708 1.00 93.38 192 GLN A N 1
ATOM 1486 C CA . GLN A 1 192 ? 10.254 -1.609 7.461 1.00 93.38 192 GLN A CA 1
ATOM 1487 C C . GLN A 1 192 ? 10.402 -1.145 6.009 1.00 93.38 192 GLN A C 1
ATOM 1489 O O . GLN A 1 192 ? 10.889 -0.040 5.766 1.00 93.38 192 GLN A O 1
ATOM 1494 N N . GLN A 1 193 ? 9.952 -1.938 5.034 1.00 90.94 193 GLN A N 1
ATOM 1495 C CA . GLN A 1 193 ? 9.984 -1.549 3.624 1.00 90.94 193 GLN A CA 1
ATOM 1496 C C . GLN A 1 193 ? 9.107 -0.320 3.358 1.00 90.94 193 GLN A C 1
ATOM 1498 O O . GLN A 1 193 ? 9.554 0.627 2.700 1.00 90.94 193 GLN A O 1
ATOM 1503 N N . ARG A 1 194 ? 7.887 -0.307 3.913 1.00 92.25 194 ARG A N 1
ATOM 1504 C CA . ARG A 1 194 ? 6.910 0.771 3.728 1.00 92.25 194 ARG A CA 1
ATOM 1505 C C . ARG A 1 194 ? 7.314 2.077 4.407 1.00 92.25 194 ARG A C 1
ATOM 1507 O O . ARG A 1 194 ? 7.125 3.145 3.815 1.00 92.25 194 ARG A O 1
ATOM 1514 N N . TRP A 1 195 ? 7.790 1.997 5.647 1.00 91.50 195 TRP A N 1
ATOM 1515 C CA . TRP A 1 195 ? 7.973 3.155 6.530 1.00 91.50 195 TRP A CA 1
ATOM 1516 C C . TRP A 1 195 ? 9.437 3.545 6.740 1.00 91.50 195 TRP A C 1
ATOM 1518 O O . TRP A 1 195 ? 9.711 4.645 7.209 1.00 91.50 195 TRP A O 1
ATOM 1528 N N . GLY A 1 196 ? 10.383 2.676 6.380 1.00 89.31 196 GLY A N 1
ATOM 1529 C CA . GLY A 1 196 ? 11.821 2.926 6.505 1.00 89.31 196 GLY A CA 1
ATOM 1530 C C . GLY A 1 196 ? 12.395 2.754 7.914 1.00 89.31 196 GLY A C 1
ATOM 1531 O O . GLY A 1 196 ? 13.597 2.930 8.075 1.00 89.31 196 GLY A O 1
ATOM 1532 N N . ASN A 1 197 ? 11.579 2.387 8.906 1.00 89.88 197 ASN A N 1
ATOM 1533 C CA . ASN A 1 197 ? 11.995 2.174 10.296 1.00 89.88 197 ASN A CA 1
ATOM 1534 C C . ASN A 1 197 ? 11.630 0.761 10.751 1.00 89.88 197 ASN A C 1
ATOM 1536 O O . ASN A 1 197 ? 10.651 0.191 10.263 1.00 89.88 197 ASN A O 1
ATOM 1540 N N . ALA A 1 198 ? 12.393 0.207 11.694 1.00 91.56 198 ALA A N 1
ATOM 1541 C CA . ALA A 1 198 ? 12.046 -1.075 12.292 1.00 91.56 198 ALA A CA 1
ATOM 1542 C C . ALA A 1 198 ? 10.749 -0.939 13.106 1.00 91.56 198 ALA A C 1
ATOM 1544 O O . ALA A 1 198 ? 10.462 0.113 13.685 1.00 91.56 198 ALA A O 1
ATOM 1545 N N . LEU A 1 199 ? 9.946 -2.001 13.147 1.00 91.00 199 LEU A N 1
ATOM 1546 C CA . LEU A 1 199 ? 8.676 -1.988 13.875 1.00 91.00 199 LEU A CA 1
ATOM 1547 C C . LEU A 1 199 ? 8.899 -1.819 15.390 1.00 91.00 199 LEU A C 1
ATOM 1549 O O . LEU A 1 199 ? 8.087 -1.228 16.104 1.00 91.00 199 LEU A O 1
ATOM 1553 N N . GLU A 1 200 ? 10.029 -2.312 15.880 1.00 90.44 200 GLU A N 1
ATOM 1554 C CA . GLU A 1 200 ? 10.469 -2.242 17.266 1.00 90.44 200 GLU A CA 1
ATOM 1555 C C . GLU A 1 200 ? 10.779 -0.806 17.710 1.00 90.44 200 GLU A C 1
ATOM 1557 O O . GLU A 1 200 ? 10.617 -0.488 18.890 1.00 90.44 200 GLU A O 1
ATOM 1562 N N . ASP A 1 201 ? 11.134 0.079 16.777 1.00 90.12 201 ASP A N 1
ATOM 1563 C CA . ASP A 1 201 ? 11.430 1.489 17.063 1.00 90.12 201 ASP A CA 1
ATOM 1564 C C . ASP A 1 201 ? 10.153 2.333 17.219 1.00 90.12 201 ASP A C 1
ATOM 1566 O O . ASP A 1 201 ? 10.182 3.470 17.692 1.00 90.12 201 ASP A O 1
ATOM 1570 N N . VAL A 1 202 ? 8.998 1.778 16.846 1.00 86.81 202 VAL A N 1
ATOM 1571 C CA . VAL A 1 202 ? 7.700 2.447 16.949 1.00 86.81 202 VAL A CA 1
ATOM 1572 C C . VAL A 1 202 ? 7.202 2.391 18.390 1.00 86.81 202 VAL A C 1
ATOM 1574 O O . VAL A 1 202 ? 7.246 1.338 19.038 1.00 86.81 202 VAL A O 1
ATOM 1577 N N . ARG A 1 203 ? 6.653 3.512 18.879 1.00 88.12 203 ARG A N 1
ATOM 1578 C CA . ARG A 1 203 ? 5.953 3.595 20.173 1.00 88.12 203 ARG A CA 1
ATOM 1579 C C . ARG A 1 203 ? 4.926 2.464 20.280 1.00 88.12 203 ARG A C 1
ATOM 1581 O O . ARG A 1 203 ? 4.099 2.307 19.389 1.00 88.12 203 ARG A O 1
ATOM 1588 N N . THR A 1 204 ? 4.935 1.708 21.380 1.00 87.06 204 THR A N 1
ATOM 1589 C CA . THR A 1 204 ? 4.092 0.507 21.551 1.00 87.06 204 THR A CA 1
ATOM 1590 C C . THR A 1 204 ? 2.605 0.758 21.287 1.00 87.06 204 THR A C 1
ATOM 1592 O O . THR A 1 204 ? 1.945 -0.091 20.700 1.00 87.06 204 THR A O 1
ATOM 1595 N N . SER A 1 205 ? 2.081 1.929 21.666 1.00 85.81 205 SER A N 1
ATOM 1596 C CA . SER A 1 205 ? 0.679 2.317 21.443 1.00 85.81 205 SER A CA 1
ATOM 1597 C C . SER A 1 205 ? 0.307 2.557 19.976 1.00 85.81 205 SER A C 1
ATOM 1599 O O . SER A 1 205 ? -0.876 2.631 19.664 1.00 85.81 205 SER A O 1
ATOM 1601 N N . LEU A 1 206 ? 1.296 2.693 19.090 1.00 87.56 206 LEU A N 1
ATOM 1602 C CA . LEU A 1 206 ? 1.126 2.952 17.660 1.00 87.56 206 LEU A CA 1
ATOM 1603 C C . LEU A 1 206 ? 1.647 1.818 16.782 1.00 87.56 206 LEU A C 1
ATOM 1605 O O . LEU A 1 206 ? 1.734 1.975 15.569 1.00 87.56 206 LEU A O 1
ATOM 1609 N N . ARG A 1 207 ? 2.004 0.675 17.363 1.00 93.75 207 ARG A N 1
ATOM 1610 C CA . ARG A 1 207 ? 2.318 -0.506 16.561 1.00 93.75 207 ARG A CA 1
ATOM 1611 C C . ARG A 1 207 ? 1.030 -1.078 15.964 1.00 93.75 207 ARG A C 1
ATOM 1613 O O . ARG A 1 207 ? -0.020 -0.974 16.606 1.00 93.75 207 ARG A O 1
ATOM 1620 N N . PRO A 1 208 ? 1.085 -1.703 14.775 1.00 96.06 208 PRO A N 1
ATOM 1621 C CA . PRO A 1 208 ? -0.024 -2.502 14.289 1.00 96.06 208 PRO A CA 1
ATOM 1622 C C . PRO A 1 208 ? -0.395 -3.578 15.314 1.00 96.06 208 PRO A C 1
ATOM 1624 O O . PRO A 1 208 ? 0.475 -4.189 15.938 1.00 96.06 208 PRO A O 1
ATOM 1627 N N . VAL A 1 209 ? -1.691 -3.807 15.482 1.00 96.75 209 VAL A N 1
ATOM 1628 C CA . VAL A 1 209 ? -2.256 -4.828 16.368 1.00 96.75 209 VAL A CA 1
ATOM 1629 C C . VAL A 1 209 ? -2.939 -5.917 15.536 1.00 96.75 209 VAL A C 1
ATOM 1631 O O . VAL A 1 209 ? -3.315 -5.650 14.390 1.00 96.75 209 VAL A O 1
ATOM 1634 N N . PRO A 1 210 ? -3.094 -7.145 16.066 1.00 97.38 210 PRO A N 1
ATOM 1635 C CA . PRO A 1 210 ? -3.729 -8.228 15.324 1.00 97.38 210 PRO A CA 1
ATOM 1636 C C . PRO A 1 210 ? -5.141 -7.858 14.871 1.00 97.38 210 PRO A C 1
ATOM 1638 O O . PRO A 1 210 ? -5.876 -7.167 15.583 1.00 97.38 210 PRO A O 1
ATOM 1641 N N . TRP A 1 211 ? -5.529 -8.346 13.696 1.00 97.00 211 TRP A N 1
ATOM 1642 C CA . TRP A 1 211 ? -6.866 -8.144 13.167 1.00 97.00 211 TRP A CA 1
ATOM 1643 C C . TRP A 1 211 ? -7.929 -8.703 14.108 1.00 97.00 211 TRP A C 1
ATOM 1645 O O . TRP A 1 211 ? -7.872 -9.847 14.556 1.00 97.00 211 TRP A O 1
ATOM 1655 N N . SER A 1 212 ? -8.931 -7.879 14.389 1.00 90.50 212 SER A N 1
ATOM 1656 C CA . SER A 1 212 ? -10.012 -8.185 15.326 1.00 90.50 212 SER A CA 1
ATOM 1657 C C . SER A 1 212 ? -11.148 -9.006 14.703 1.00 90.50 212 SER A C 1
ATOM 1659 O O . SER A 1 212 ? -12.134 -9.301 15.376 1.00 90.50 212 SER A O 1
ATOM 1661 N N . GLY A 1 213 ? -11.035 -9.368 13.421 1.00 92.62 213 GLY A N 1
ATOM 1662 C CA . GLY A 1 213 ? -12.028 -10.149 12.682 1.00 92.62 213 GLY A CA 1
ATOM 1663 C C . GLY A 1 213 ? -13.148 -9.325 12.039 1.00 92.62 213 GLY A C 1
ATOM 1664 O O . GLY A 1 213 ? -13.925 -9.883 11.270 1.00 92.62 213 GLY A O 1
ATOM 1665 N N . SER A 1 214 ? -13.247 -8.018 12.314 1.00 94.62 214 SER A N 1
ATOM 1666 C CA . SER A 1 214 ? -14.268 -7.139 11.720 1.00 94.62 214 SER A CA 1
ATOM 1667 C C . SER A 1 214 ? -13.844 -5.668 11.712 1.00 94.62 214 SER A C 1
ATOM 1669 O O . SER A 1 214 ? -13.085 -5.224 12.576 1.00 94.62 214 SER A O 1
ATOM 1671 N N . LEU A 1 215 ? -14.373 -4.894 10.760 1.00 94.62 215 LEU A N 1
ATOM 1672 C CA . LEU A 1 215 ? -14.092 -3.459 10.642 1.00 94.62 215 LEU A CA 1
ATOM 1673 C C . LEU A 1 215 ? -14.655 -2.673 11.836 1.00 94.62 215 LEU A C 1
ATOM 1675 O O . LEU A 1 215 ? -14.018 -1.750 12.336 1.00 94.62 215 LEU A O 1
ATOM 1679 N N . GLU A 1 216 ? -15.808 -3.087 12.355 1.00 92.56 216 GLU A N 1
ATOM 1680 C CA . GLU A 1 216 ? -16.499 -2.461 13.486 1.00 92.56 216 GLU A CA 1
ATOM 1681 C C . GLU A 1 216 ? -15.728 -2.601 14.811 1.00 92.56 216 GLU A C 1
ATOM 1683 O O . GLU A 1 216 ? -15.923 -1.820 15.754 1.00 92.56 216 GLU A O 1
ATOM 1688 N N . ALA A 1 217 ? -14.849 -3.601 14.893 1.00 93.81 217 ALA A N 1
ATOM 1689 C CA . ALA A 1 217 ? -13.991 -3.838 16.042 1.00 93.81 217 ALA A CA 1
ATOM 1690 C C . ALA A 1 217 ? -12.666 -3.061 15.975 1.00 93.81 217 ALA A C 1
ATOM 1692 O O . ALA A 1 217 ? -11.939 -3.043 16.971 1.00 93.81 217 ALA A O 1
ATOM 1693 N N . VAL A 1 218 ? -12.351 -2.391 14.859 1.00 95.19 218 VAL A N 1
ATOM 1694 C CA . VAL A 1 218 ? -11.184 -1.504 14.774 1.00 95.19 218 VAL A CA 1
ATOM 1695 C C . VAL A 1 218 ? -11.326 -0.360 15.775 1.00 95.19 218 VAL A C 1
ATOM 1697 O O . VAL A 1 218 ? -12.354 0.319 15.870 1.00 95.19 218 VAL A O 1
ATOM 1700 N N . ARG A 1 219 ? -10.264 -0.149 16.553 1.00 94.12 219 ARG A N 1
ATOM 1701 C CA . ARG A 1 219 ? -10.156 0.941 17.524 1.00 94.12 219 ARG A CA 1
ATOM 1702 C C . ARG A 1 219 ? -9.074 1.908 17.082 1.00 94.12 219 ARG A C 1
ATOM 1704 O O . ARG A 1 219 ? -7.930 1.507 16.903 1.00 94.12 219 ARG A O 1
ATOM 171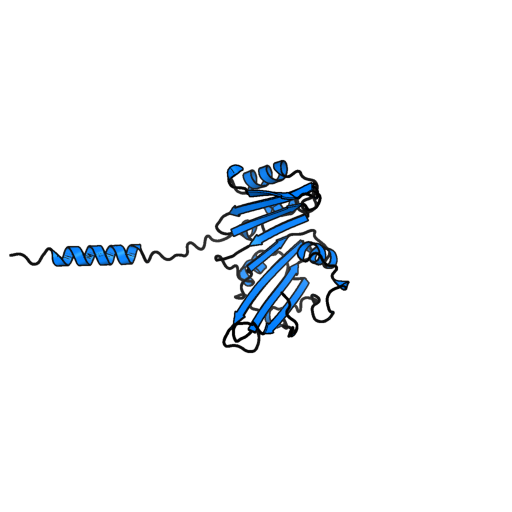1 N N . PHE A 1 220 ? -9.459 3.169 16.937 1.00 93.62 220 PHE A N 1
ATOM 1712 C CA . PHE A 1 220 ? -8.530 4.261 16.700 1.00 93.62 220 PHE A CA 1
ATOM 1713 C C . PHE A 1 220 ? -7.900 4.698 18.022 1.00 93.62 220 PHE A C 1
ATOM 1715 O O . PHE A 1 220 ? -8.609 4.947 19.000 1.00 93.62 220 PHE A O 1
ATOM 1722 N N . VAL A 1 221 ? -6.577 4.812 18.039 1.00 92.62 221 VAL A N 1
ATOM 1723 C CA . VAL A 1 221 ? -5.817 5.318 19.184 1.00 92.62 221 VAL A CA 1
ATOM 1724 C C . VAL A 1 221 ? -5.614 6.826 19.031 1.00 92.62 221 VAL A C 1
ATOM 1726 O O . VAL A 1 221 ? -5.304 7.309 17.944 1.00 92.62 221 VAL A O 1
ATOM 1729 N N . GLU A 1 222 ? -5.805 7.585 20.109 1.00 90.69 222 GLU A N 1
ATOM 1730 C CA . GLU A 1 222 ? -5.499 9.018 20.110 1.00 90.69 222 GLU A CA 1
ATOM 1731 C C . GLU A 1 222 ? -3.973 9.213 20.088 1.00 90.69 222 GLU A C 1
ATOM 1733 O O . GLU A 1 222 ? -3.279 8.809 21.021 1.00 90.69 222 GLU A O 1
ATOM 1738 N N . ASP A 1 223 ? -3.447 9.856 19.046 1.00 85.81 223 ASP A N 1
ATOM 1739 C CA . ASP A 1 223 ? -2.057 10.297 18.972 1.00 85.81 223 ASP A CA 1
ATOM 1740 C C . ASP A 1 223 ? -1.989 11.818 19.146 1.00 85.81 223 ASP A C 1
ATOM 1742 O O . ASP A 1 223 ? -2.281 12.607 18.245 1.00 85.81 223 ASP A O 1
ATOM 1746 N N . ARG A 1 224 ? -1.606 12.246 20.350 1.00 74.81 224 ARG A N 1
ATOM 1747 C CA . ARG A 1 224 ? -1.492 13.671 20.702 1.00 74.81 224 ARG A CA 1
ATOM 1748 C C . ARG A 1 224 ? -0.227 14.325 20.175 1.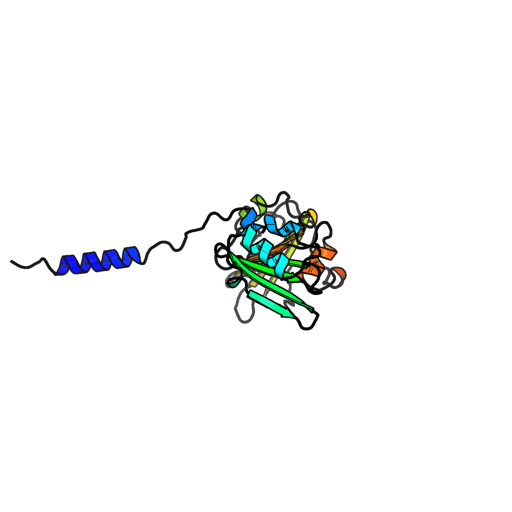00 74.81 224 ARG A C 1
ATOM 1750 O O . ARG A 1 224 ? -0.135 15.549 20.177 1.00 74.81 224 ARG A O 1
ATOM 1757 N N . GLU A 1 225 ? 0.738 13.519 19.752 1.00 68.56 225 GLU A N 1
ATOM 1758 C CA . GLU A 1 225 ? 2.028 14.011 19.291 1.00 68.56 225 GLU A CA 1
ATOM 1759 C C . GLU A 1 225 ? 2.069 14.205 17.785 1.00 68.56 225 GLU A C 1
ATOM 1761 O O . GLU A 1 225 ? 3.078 14.730 17.340 1.00 68.56 225 GLU A O 1
ATOM 1766 N N . MET A 1 226 ? 1.017 13.811 17.039 1.00 58.62 226 MET A N 1
ATOM 1767 C CA . MET A 1 226 ? 1.023 13.625 15.580 1.00 58.62 226 MET A CA 1
ATOM 1768 C C . MET A 1 226 ? 1.983 14.569 14.833 1.00 58.62 226 MET A C 1
ATOM 1770 O O . MET A 1 226 ? 1.604 15.624 14.312 1.00 58.62 226 MET A O 1
ATOM 1774 N N . GLY A 1 227 ? 3.238 14.137 14.761 1.00 46.53 227 GLY A N 1
ATOM 1775 C CA . GLY A 1 227 ? 4.262 14.642 13.876 1.00 46.53 227 GLY A CA 1
ATOM 1776 C C . GLY A 1 227 ? 4.139 13.799 12.629 1.00 46.53 227 GLY A C 1
ATOM 1777 O O . GLY A 1 227 ? 4.605 12.665 12.606 1.00 46.53 227 GLY A O 1
ATOM 1778 N N . TRP A 1 228 ? 3.404 14.323 11.657 1.00 48.16 228 TRP A N 1
ATOM 1779 C CA . TRP A 1 228 ? 3.513 13.850 10.286 1.00 48.16 228 TRP A CA 1
ATOM 1780 C C . TRP A 1 228 ? 4.748 14.505 9.684 1.00 48.16 228 TRP A C 1
ATOM 1782 O O . TRP A 1 228 ? 4.925 15.718 9.956 1.00 48.16 228 TRP A O 1
#

pLDDT: mean 86.11, std 14.6, range [39.22, 98.19]

Secondary structure (DSSP, 8-state):
----HHHHHHHHHHHHHHHHT--S-------HHHHHTHHHHTTBTSB--HHHHHHHHHHHH---GGGSEEEE-TTS-EEEEEEETTEEEEEEESSSSBB-EEEEE-TTS-EEHHHHHTTSSS--SEEEEEEEE-TTSSSEEEEEEEEETTTTEEEEEEEEESS-SSPPPP-TTSEE-EEEE--SS-HHHHHHHHHSS-GGGS-GGGS-EE--SSGGG--PEE-TT---

Foldseek 3Di:
DDPPPVVVVVVVVVVVVVVVPPPPDPLPPQDLCNVVVVQCLVQFFPFDAPVRSLVSVCVVQVDDSVQKDKDQDPQLKIKIWHDGPNKIKIWIDNNRTGTFKIKIFCVPSWDFQLNNVVSDPDFAFWKFKAKEADPPAAFMKIKMWGHHQQQQKIFIAIDTDRPDNDDDQRDRRGTTGMMMGGHHDDPQSSCCSVPVDGLVPDDPQGRIDTDPPDSRPDDYYYDPPPDD

Radius of gyration: 22.24 Å; chains: 1; bounding box: 68×52×60 Å